Protein AF-A0A835GJS0-F1 (afdb_monomer_lite)

Organism: Spodoptera exigua (NCBI:txid7107)

Sequence (321 aa):
MEGGDSFLSCAVTLEWMTQGSITRKVNYKTASLRLIRNEFREMYMEISSEKHAAIRFALKGVNVFKKFMVEGKASIKFQEAGCTLFISNAPPTNLVGFLRTIFVKMTGDKDQGNNTTPAKQTMRSKLLSGKAQAFEEISPVTVADIHNAKKKIPKSTLTTPSPPAKKRKNDDSVKGPAPKKLYSPSPLTNTCSLNPEQQRVLEACLGGKNIFFTGSAGTGKSFLLKRIVAALPPDVTIATASTGVAACHVGGTTLHAFAGIGDGSGTLEHLCERAMKLPLVAQKWRKCKHLIIDEISMVDGGFFEKTFAANGNNSSWKTIV

Secondary structure (DSSP, 8-state):
-----SEEEEEEEEEEEETTEEEEEEEEEEEEEEEEE-TT--EEEEEEETTEEEEEEE-SSEEEE-TTGGGT-EEEEETTTTEEEEEES--HHHHHHHHHHHHHHHHHSTTSSSSS------THHHHS--S----PPPPPPPHHHHHHHHTT-----------------------PPP-----PPPTT-S--PPPHHHHHHHHHHHTT--B-----TTS-HHHHHHHHHHHS-TTTEEEEESSHHHHHHTT-EEHHHHH-STT--S-HHHHHHHHHHSHHHHHHHHH-SEEEEESGGGS-HHHHHHHHHHTTT-TT-EEE-

Structure (mmCIF, N/CA/C/O backbone):
data_AF-A0A835GJS0-F1
#
_entry.id   AF-A0A835GJS0-F1
#
loop_
_atom_site.group_PDB
_atom_site.id
_atom_site.type_symbol
_atom_site.label_atom_id
_atom_site.label_alt_id
_atom_site.label_comp_id
_atom_site.label_asym_id
_atom_site.label_entity_id
_atom_site.label_seq_id
_atom_site.pdbx_PDB_ins_code
_atom_site.Cartn_x
_atom_site.Cartn_y
_atom_site.Cartn_z
_atom_site.occupancy
_atom_site.B_iso_or_equiv
_atom_site.auth_seq_id
_atom_site.auth_comp_id
_atom_site.auth_asym_id
_atom_site.auth_atom_id
_atom_site.pdbx_PDB_model_num
ATOM 1 N N . MET A 1 1 ? -13.821 -5.897 2.090 1.00 37.19 1 MET A N 1
ATOM 2 C CA . MET A 1 1 ? -14.832 -5.287 2.970 1.00 37.19 1 MET A CA 1
ATOM 3 C C . MET A 1 1 ? -14.251 -5.458 4.347 1.00 37.19 1 MET A C 1
ATOM 5 O O . MET A 1 1 ? -14.277 -6.563 4.848 1.00 37.19 1 MET A O 1
ATOM 9 N N . GLU A 1 2 ? -13.637 -4.426 4.896 1.00 30.08 2 GLU A N 1
ATOM 10 C CA . GLU A 1 2 ? -13.570 -4.289 6.346 1.00 30.08 2 GLU A CA 1
ATOM 11 C C . GLU A 1 2 ? -13.928 -2.832 6.555 1.00 30.08 2 GLU A C 1
ATOM 13 O O . GLU A 1 2 ? -13.128 -1.931 6.291 1.00 30.08 2 GLU A O 1
ATOM 18 N N . GLY A 1 3 ? -15.215 -2.605 6.827 1.00 34.09 3 GLY A N 1
ATOM 19 C CA . GLY A 1 3 ? -15.666 -1.307 7.283 1.00 34.09 3 GLY A CA 1
ATOM 20 C C . GLY A 1 3 ? -14.756 -0.917 8.436 1.00 34.09 3 GLY A C 1
ATOM 21 O O . GLY A 1 3 ? -14.464 -1.733 9.308 1.00 34.09 3 GLY A O 1
ATOM 22 N N . GLY A 1 4 ? -14.238 0.309 8.412 1.00 42.09 4 GLY A N 1
ATOM 23 C CA . GLY A 1 4 ? -13.764 0.904 9.648 1.00 42.09 4 GLY A CA 1
ATOM 24 C C . GLY A 1 4 ? -14.988 0.959 10.537 1.00 42.09 4 GLY A C 1
ATOM 25 O O . GLY A 1 4 ? -15.800 1.869 10.362 1.00 42.09 4 GLY A O 1
ATOM 26 N N . ASP A 1 5 ? -15.176 -0.071 11.362 1.00 50.97 5 ASP A N 1
ATOM 27 C CA . ASP A 1 5 ? -16.360 -0.189 12.184 1.00 50.97 5 ASP A CA 1
ATOM 28 C C . ASP A 1 5 ? -16.405 1.094 13.002 1.00 50.97 5 ASP A C 1
ATOM 30 O O . ASP A 1 5 ? -15.593 1.344 13.894 1.00 50.97 5 ASP A O 1
ATOM 34 N N . SER A 1 6 ? -17.358 1.961 12.660 1.00 61.81 6 SER A N 1
ATOM 35 C CA . SER A 1 6 ? -17.649 3.182 13.415 1.00 61.81 6 SER A CA 1
ATOM 36 C C . SER A 1 6 ? -18.311 2.839 14.751 1.00 61.81 6 SER A C 1
ATOM 38 O O . SER A 1 6 ? -18.878 3.713 15.399 1.00 61.81 6 SER A O 1
ATOM 40 N N . PHE A 1 7 ? -18.241 1.560 15.113 1.00 78.31 7 PHE A N 1
ATOM 41 C CA . PHE A 1 7 ? -18.885 0.839 16.173 1.00 78.31 7 PHE A CA 1
ATOM 42 C C . PHE A 1 7 ? -17.826 -0.034 16.857 1.00 78.31 7 PHE A C 1
ATOM 44 O O . PHE A 1 7 ? -17.090 -0.770 16.201 1.00 78.31 7 PHE A O 1
ATOM 51 N N . LEU A 1 8 ? -17.745 0.032 18.179 1.00 86.19 8 LEU A N 1
ATOM 52 C CA . LEU A 1 8 ? -16.871 -0.818 18.974 1.00 86.19 8 LEU A CA 1
ATOM 53 C C . LEU A 1 8 ? -17.661 -1.371 20.157 1.00 86.19 8 LEU A C 1
ATOM 55 O O . LEU A 1 8 ? -18.113 -0.606 21.004 1.00 86.19 8 LEU A O 1
ATOM 59 N N . SER A 1 9 ? -17.796 -2.695 20.224 1.00 88.56 9 SER A N 1
ATOM 60 C CA . SER A 1 9 ? -18.340 -3.374 21.403 1.00 88.56 9 SER A CA 1
ATOM 61 C C . SER A 1 9 ? -17.215 -3.654 22.397 1.00 88.56 9 SER A C 1
ATOM 63 O O . SER A 1 9 ? -16.204 -4.267 22.042 1.00 88.56 9 SER A O 1
ATOM 65 N N . CYS A 1 10 ? -17.351 -3.150 23.623 1.00 91.88 10 CYS A N 1
ATOM 66 C CA . CYS A 1 10 ? -16.326 -3.251 24.662 1.00 91.88 10 CYS A CA 1
ATOM 67 C C . CYS A 1 10 ? -16.890 -2.997 26.066 1.00 91.88 10 CYS A C 1
ATOM 69 O O . CYS A 1 10 ? -18.013 -2.519 26.228 1.00 91.88 10 CYS A O 1
ATOM 71 N N . ALA A 1 11 ? -16.090 -3.275 27.094 1.00 92.19 11 ALA A N 1
ATOM 72 C CA . ALA A 1 11 ? -16.364 -2.799 28.441 1.00 92.19 11 ALA A CA 1
ATOM 73 C C . ALA A 1 11 ? -15.880 -1.348 28.582 1.00 92.19 11 ALA A C 1
ATOM 75 O O . ALA A 1 11 ? -14.802 -0.979 28.104 1.00 92.19 11 ALA A O 1
ATOM 76 N N . VAL A 1 12 ? -16.686 -0.514 29.235 1.00 93.88 12 VAL A N 1
ATOM 77 C CA . VAL A 1 12 ? -16.457 0.928 29.335 1.00 93.88 12 VAL A CA 1
ATOM 78 C C . VAL A 1 12 ? -16.580 1.381 30.778 1.00 93.88 12 VAL A C 1
ATOM 80 O O . VAL A 1 12 ? -17.575 1.116 31.442 1.00 93.88 12 VAL A O 1
ATOM 83 N N . THR A 1 13 ? -15.594 2.127 31.264 1.00 93.25 13 THR A N 1
ATOM 84 C CA . THR A 1 13 ? -15.687 2.855 32.533 1.00 93.25 13 THR A CA 1
ATOM 85 C C . THR A 1 13 ? -15.549 4.349 32.272 1.00 93.25 13 THR A C 1
ATOM 87 O O . THR A 1 13 ? -14.603 4.781 31.623 1.00 93.25 13 THR A O 1
ATOM 90 N N . LEU A 1 14 ? -16.495 5.138 32.766 1.00 92.31 14 LEU A N 1
ATOM 91 C CA . LEU A 1 14 ? -16.494 6.595 32.699 1.00 92.31 14 LEU A CA 1
ATOM 92 C C . LEU A 1 14 ? -16.206 7.156 34.084 1.00 92.31 14 LEU A C 1
ATOM 94 O O . LEU A 1 14 ? -16.879 6.787 35.045 1.00 92.31 14 LEU A O 1
ATOM 98 N N . GLU A 1 15 ? -15.244 8.063 34.174 1.00 93.50 15 GLU A N 1
ATOM 99 C CA . GLU A 1 15 ? -14.903 8.778 35.401 1.00 93.50 15 GLU A CA 1
ATOM 100 C C . GLU A 1 15 ? -14.940 10.284 35.143 1.00 93.50 15 GLU A C 1
ATOM 102 O O . GLU A 1 15 ? -14.175 10.796 34.326 1.00 93.50 15 GLU A O 1
ATOM 107 N N . TRP A 1 16 ? -15.821 10.996 35.843 1.00 91.44 16 TRP A N 1
ATOM 108 C CA . TRP A 1 16 ? -15.836 12.456 35.863 1.00 91.44 16 TRP A CA 1
ATOM 109 C C . TRP A 1 16 ? -14.935 12.940 36.989 1.00 91.44 16 TRP A C 1
ATOM 111 O O . TRP A 1 16 ? -15.010 12.442 38.114 1.00 91.44 16 TRP A O 1
ATOM 121 N N . MET A 1 17 ? -14.073 13.899 36.673 1.00 84.06 17 MET A N 1
ATOM 122 C CA . MET A 1 17 ? -13.075 14.432 37.583 1.00 84.06 17 MET A CA 1
ATOM 123 C C . MET A 1 17 ? -13.209 15.948 37.670 1.00 84.06 17 MET A C 1
ATOM 125 O O . MET A 1 17 ? -13.161 16.642 36.654 1.00 84.06 17 MET A O 1
ATOM 129 N N . THR A 1 18 ? -13.296 16.457 38.895 1.00 78.75 18 THR A N 1
ATOM 130 C CA . THR A 1 18 ? -13.287 17.893 39.186 1.00 78.75 18 THR A CA 1
ATOM 131 C C . THR A 1 18 ? -12.148 18.162 40.163 1.00 78.75 18 THR A C 1
ATOM 133 O O . THR A 1 18 ? -12.060 17.513 41.204 1.00 78.75 18 THR A O 1
ATOM 136 N N . GLN A 1 19 ? -11.235 19.074 39.807 1.00 74.56 19 GLN A N 1
ATOM 137 C CA . GLN A 1 19 ? -10.106 19.492 40.659 1.00 74.56 19 GLN A CA 1
ATOM 138 C C . GLN A 1 19 ? -9.291 18.326 41.260 1.00 74.56 19 GLN A C 1
ATOM 140 O O . GLN A 1 19 ? -8.915 18.341 42.425 1.00 74.56 19 GLN A O 1
ATOM 145 N N . GLY A 1 20 ? -9.024 17.285 40.468 1.00 69.06 20 GLY A N 1
ATOM 146 C CA . GLY A 1 20 ? -8.184 16.165 40.905 1.00 69.06 20 GLY A CA 1
ATOM 147 C C . GLY A 1 20 ? -8.907 15.062 41.692 1.00 69.06 20 GLY A C 1
ATOM 148 O O . GLY A 1 20 ? -8.283 14.054 42.010 1.00 69.06 20 GLY A O 1
ATOM 149 N N . SER A 1 21 ? -10.211 15.200 41.952 1.00 78.62 21 SER A N 1
ATOM 150 C CA . SER A 1 21 ? -11.036 14.194 42.638 1.00 78.62 21 SER A CA 1
ATOM 151 C C . SER A 1 21 ? -12.089 13.587 41.704 1.00 78.62 21 SER A C 1
ATOM 153 O O . SER A 1 21 ? -12.621 14.275 40.828 1.00 78.62 21 SER A O 1
ATOM 155 N N . ILE A 1 22 ? -12.369 12.287 41.856 1.00 82.56 22 ILE A N 1
ATOM 156 C CA . ILE A 1 22 ? -13.392 11.580 41.068 1.00 82.56 22 ILE A CA 1
ATOM 157 C C . ILE A 1 22 ? -14.763 11.898 41.668 1.00 82.56 22 ILE A C 1
ATOM 159 O O . ILE A 1 22 ? -15.059 11.487 42.786 1.00 82.56 22 ILE A O 1
ATOM 163 N N . THR A 1 23 ? -15.605 12.609 40.922 1.00 85.12 23 THR A N 1
ATOM 164 C CA . THR A 1 23 ? -16.945 13.027 41.367 1.00 85.12 23 THR A CA 1
ATOM 165 C C . THR A 1 23 ? -18.024 12.022 40.990 1.00 85.12 23 THR A C 1
ATOM 167 O O . THR A 1 23 ? -18.998 11.846 41.718 1.00 85.12 23 THR A O 1
ATOM 170 N N . ARG A 1 24 ? -17.864 11.332 39.856 1.00 86.94 24 ARG A N 1
ATOM 171 C CA . ARG A 1 24 ? -18.817 10.323 39.384 1.00 86.94 24 ARG A CA 1
ATOM 172 C C . ARG A 1 24 ? -18.092 9.219 38.636 1.00 86.94 24 ARG A C 1
ATOM 174 O O . ARG A 1 24 ? -17.196 9.494 37.841 1.00 86.94 24 ARG A O 1
ATOM 181 N N . LYS A 1 25 ? -18.531 7.977 38.837 1.00 90.44 25 LYS A N 1
ATOM 182 C CA . LYS A 1 25 ? -18.032 6.805 38.116 1.00 90.44 25 LYS A CA 1
ATOM 183 C C . LYS A 1 25 ? -19.188 5.956 37.605 1.00 90.44 25 LYS A C 1
ATOM 185 O O . LYS A 1 25 ? -20.116 5.663 38.350 1.00 90.44 25 LYS A O 1
ATOM 190 N N . VAL A 1 26 ? -19.135 5.570 36.334 1.00 90.44 26 VAL A N 1
ATOM 191 C CA . VAL A 1 26 ? -20.118 4.687 35.689 1.00 90.44 26 VAL A CA 1
ATOM 192 C C . VAL A 1 26 ? -19.373 3.548 35.009 1.00 90.44 26 VAL A C 1
ATOM 194 O O . VAL A 1 26 ? -18.358 3.778 34.357 1.00 90.44 26 VAL A O 1
ATOM 197 N N . ASN A 1 27 ? -19.860 2.320 35.165 1.00 91.31 27 ASN A N 1
ATOM 198 C CA . ASN A 1 27 ? -19.240 1.132 34.591 1.00 91.31 27 ASN A CA 1
ATOM 199 C C . ASN A 1 27 ? -20.263 0.341 33.771 1.00 91.31 27 ASN A C 1
ATOM 201 O O . ASN A 1 27 ? -21.298 -0.077 34.287 1.00 91.31 27 ASN A O 1
ATOM 205 N N . TYR A 1 28 ? -19.936 0.122 32.503 1.00 90.44 28 TYR A N 1
ATOM 206 C CA . TYR A 1 28 ? -20.657 -0.738 31.586 1.00 90.44 28 TYR A CA 1
ATOM 207 C C . TYR A 1 28 ? -19.813 -1.978 31.290 1.00 90.44 28 TYR A C 1
ATOM 209 O O . TYR A 1 28 ? -18.760 -1.888 30.657 1.00 90.44 28 TYR A O 1
ATOM 217 N N . LYS A 1 29 ? -20.304 -3.154 31.697 1.00 87.50 29 LYS A N 1
ATOM 218 C CA . LYS A 1 29 ? -19.673 -4.442 31.354 1.00 87.50 29 LYS A CA 1
ATOM 219 C C . LYS A 1 29 ? -19.698 -4.709 29.845 1.00 87.50 29 LYS A C 1
ATOM 221 O O . LYS A 1 29 ? -18.756 -5.285 29.311 1.00 87.50 29 LYS A O 1
ATOM 226 N N . THR A 1 30 ? -20.757 -4.247 29.184 1.00 89.06 30 THR A N 1
ATOM 227 C CA . THR A 1 30 ? -20.948 -4.332 27.737 1.00 89.06 30 THR A CA 1
ATOM 228 C C . THR A 1 30 ? -21.563 -3.020 27.263 1.00 89.06 30 THR A C 1
ATOM 230 O O . THR A 1 30 ? -22.667 -2.651 27.678 1.00 89.06 30 THR A O 1
ATOM 233 N N . ALA A 1 31 ? -20.818 -2.288 26.442 1.00 91.38 31 ALA A N 1
ATOM 234 C CA . ALA A 1 31 ? -21.236 -1.042 25.827 1.00 91.38 31 ALA A CA 1
ATOM 235 C C . ALA A 1 31 ? -20.811 -1.002 24.362 1.00 91.38 31 ALA A C 1
ATOM 237 O O . ALA A 1 31 ? -19.765 -1.522 23.970 1.00 91.38 31 ALA A O 1
ATOM 238 N N . SER A 1 32 ? -21.634 -0.323 23.582 1.00 90.38 32 SER A N 1
ATOM 239 C CA . SER A 1 32 ? -21.428 -0.067 22.171 1.00 90.38 32 SER A CA 1
ATOM 240 C C . SER A 1 32 ? -21.017 1.388 21.989 1.00 90.38 32 SER A C 1
ATOM 242 O O . SER A 1 32 ? -21.791 2.306 22.273 1.00 90.38 32 SER A O 1
ATOM 244 N N . LEU A 1 33 ? -19.782 1.600 21.546 1.00 91.56 33 LEU A N 1
ATOM 245 C CA . LEU A 1 33 ? -19.232 2.916 21.242 1.00 91.56 33 LEU A CA 1
ATOM 246 C C . LEU A 1 33 ? -19.444 3.238 19.772 1.00 91.56 33 LEU A C 1
ATOM 248 O O . LEU A 1 33 ? -19.043 2.455 18.917 1.00 91.56 33 LEU A O 1
ATOM 252 N N . ARG A 1 34 ? -20.006 4.408 19.477 1.00 88.25 34 ARG A N 1
ATOM 253 C CA . ARG A 1 34 ? -20.256 4.872 18.115 1.00 88.25 34 ARG A CA 1
ATOM 254 C C . ARG A 1 34 ? -19.738 6.286 17.893 1.00 88.25 34 ARG A C 1
ATOM 256 O O . ARG A 1 34 ? -19.805 7.124 18.785 1.00 88.25 34 ARG A O 1
ATOM 263 N N . LEU A 1 35 ? -19.244 6.575 16.692 1.00 87.31 35 LEU A N 1
ATOM 264 C CA . LEU A 1 35 ? -18.936 7.943 16.263 1.00 87.31 35 LEU A CA 1
ATOM 265 C C . LEU A 1 35 ? -20.105 8.516 15.458 1.00 87.31 35 LEU A C 1
ATOM 267 O O . LEU A 1 35 ? -20.461 7.962 14.419 1.00 87.31 35 LEU A O 1
ATOM 271 N N . ILE A 1 36 ? -20.670 9.630 15.922 1.00 85.94 36 ILE A N 1
ATOM 272 C CA . ILE A 1 36 ? -21.793 10.338 15.287 1.00 85.94 36 ILE A CA 1
ATOM 273 C C . ILE A 1 36 ? -21.405 11.790 14.975 1.00 85.94 36 ILE A C 1
ATOM 275 O O . ILE A 1 36 ? -20.484 12.336 15.585 1.00 85.94 36 ILE A O 1
ATOM 279 N N . ARG A 1 37 ? -22.057 12.405 13.987 1.00 83.69 37 ARG A N 1
ATOM 280 C CA . ARG A 1 37 ? -21.833 13.802 13.590 1.00 83.69 37 ARG A CA 1
ATOM 281 C C . ARG A 1 37 ? -23.177 14.513 13.569 1.00 83.69 37 ARG A C 1
ATOM 283 O O . ARG A 1 37 ? -24.150 13.926 13.114 1.00 83.69 37 ARG A O 1
ATOM 290 N N . ASN A 1 38 ? -23.239 15.738 14.075 1.00 80.50 38 ASN A N 1
ATOM 291 C CA . ASN A 1 38 ? -24.450 16.552 13.971 1.00 80.50 38 ASN A CA 1
ATOM 292 C C . ASN A 1 38 ? -24.483 17.349 12.650 1.00 80.50 38 ASN A C 1
ATOM 294 O O . ASN A 1 38 ? -23.508 17.377 11.894 1.00 80.50 38 ASN A O 1
ATOM 298 N N . GLU A 1 39 ? -25.598 18.036 12.395 1.00 74.94 39 GLU A N 1
ATOM 299 C CA . GLU A 1 39 ? -25.792 18.913 11.226 1.00 74.94 39 GLU A CA 1
ATOM 300 C C . GLU A 1 39 ? -24.735 20.030 11.139 1.00 74.94 39 GLU A C 1
ATOM 302 O O . GLU A 1 39 ? -24.322 20.434 10.053 1.00 74.94 39 GLU A O 1
ATOM 307 N N . PHE A 1 40 ? -24.213 20.468 12.288 1.00 73.44 40 PHE A N 1
ATOM 308 C CA . PHE A 1 40 ? -23.145 21.466 12.400 1.00 73.44 40 PHE A CA 1
ATOM 309 C C . PHE A 1 40 ? -21.744 20.891 12.204 1.00 73.44 40 PHE A C 1
ATOM 311 O O . PHE A 1 40 ? -20.756 21.547 12.528 1.00 73.44 40 PHE A O 1
ATOM 318 N N . ARG A 1 41 ? -21.640 19.672 11.664 1.00 72.88 41 ARG A N 1
ATOM 319 C CA . ARG A 1 41 ? -20.382 18.974 11.400 1.00 72.88 41 ARG A CA 1
ATOM 320 C C . ARG A 1 41 ? -19.561 18.619 12.644 1.00 72.88 41 ARG A C 1
ATOM 322 O O . ARG A 1 41 ? -18.460 18.090 12.483 1.00 72.88 41 ARG A O 1
ATOM 329 N N . GLU A 1 42 ? -20.102 18.790 13.843 1.00 80.31 42 GLU A N 1
ATOM 330 C CA . GLU A 1 42 ? -19.441 18.469 15.102 1.00 80.31 42 GLU A CA 1
ATOM 331 C C . GLU A 1 42 ? -19.520 16.970 15.384 1.00 80.31 42 GLU A C 1
ATOM 333 O O . GLU A 1 42 ? -20.567 16.333 15.249 1.00 80.31 42 GLU A O 1
ATOM 338 N N . MET A 1 43 ? -18.387 16.404 15.785 1.00 84.25 43 MET A N 1
ATOM 339 C CA . MET A 1 43 ? -18.245 14.982 16.063 1.00 84.25 43 MET A CA 1
ATOM 340 C C . MET A 1 43 ? -18.538 14.681 17.535 1.00 84.25 43 MET A C 1
ATOM 342 O O . MET A 1 43 ? -17.997 15.331 18.431 1.00 84.25 43 MET A O 1
ATOM 346 N N . TYR A 1 44 ? -19.317 13.632 17.781 1.00 88.50 44 TYR A N 1
ATOM 347 C CA . TYR A 1 44 ? -19.586 13.094 19.108 1.00 88.50 44 TYR A CA 1
ATOM 348 C C . TYR A 1 44 ? -19.259 11.605 19.155 1.00 88.50 44 TYR A C 1
ATOM 350 O O . TYR A 1 44 ? -19.385 10.876 18.171 1.00 88.50 44 TYR A O 1
ATOM 358 N N . MET A 1 45 ? -18.856 11.153 20.333 1.00 90.19 45 MET A N 1
ATOM 359 C CA . MET A 1 45 ? -18.777 9.746 20.674 1.00 90.19 45 MET A CA 1
ATOM 360 C C . MET A 1 45 ? -20.006 9.389 21.504 1.00 90.19 45 MET A C 1
ATOM 362 O O . MET A 1 45 ? -20.205 9.928 22.592 1.00 90.19 45 MET A O 1
ATOM 366 N N . GLU A 1 46 ? -20.830 8.499 20.972 1.00 90.69 46 GLU A N 1
ATOM 367 C CA . GLU A 1 46 ? -21.995 7.937 21.636 1.00 90.69 46 GLU A CA 1
ATOM 368 C C . GLU A 1 46 ? -21.624 6.616 22.311 1.00 90.69 46 GLU A C 1
ATOM 370 O O . GLU A 1 46 ? -20.919 5.785 21.745 1.00 90.69 46 GLU A O 1
ATOM 375 N N . ILE A 1 47 ? -22.095 6.435 23.537 1.00 91.81 47 ILE A N 1
ATOM 376 C CA . ILE A 1 47 ? -21.906 5.244 24.356 1.00 91.81 47 ILE A CA 1
ATOM 377 C C . ILE A 1 47 ? -23.298 4.730 24.676 1.00 91.81 47 ILE A C 1
ATOM 379 O O . ILE A 1 47 ? -24.028 5.365 25.437 1.00 91.81 47 ILE A O 1
ATOM 383 N N . SER A 1 48 ? -23.666 3.597 24.096 1.00 89.38 48 SER A N 1
ATOM 384 C CA . SER A 1 48 ? -24.956 2.952 24.332 1.00 89.38 48 SER A CA 1
ATOM 385 C C . SER A 1 48 ? -24.768 1.654 25.113 1.00 89.38 48 SER A C 1
ATOM 387 O O . SER A 1 48 ? -23.793 0.924 24.927 1.00 89.38 48 SER A O 1
ATOM 389 N N . SER A 1 49 ? -25.691 1.378 26.028 1.00 87.38 49 SER A N 1
ATOM 390 C CA . SER A 1 49 ? -25.769 0.128 26.781 1.00 87.38 49 SER A CA 1
ATOM 391 C C . SER A 1 49 ? -27.235 -0.286 26.846 1.00 87.38 49 SER A C 1
ATOM 393 O O . SER A 1 49 ? -28.105 0.575 26.898 1.00 87.38 49 SER A O 1
ATOM 395 N N . GLU A 1 50 ? -27.525 -1.584 26.872 1.00 81.19 50 GLU A N 1
ATOM 396 C CA . GLU A 1 50 ? -28.906 -2.101 26.853 1.00 81.19 50 GLU A CA 1
ATOM 397 C C . GLU A 1 50 ? -29.761 -1.601 28.028 1.00 81.19 50 GLU A C 1
ATOM 399 O O . GLU A 1 50 ? -30.980 -1.527 27.930 1.00 81.19 50 GLU A O 1
ATOM 404 N N . LYS A 1 51 ? -29.121 -1.248 29.149 1.00 75.12 51 LYS A N 1
ATOM 405 C CA . LYS A 1 51 ? -29.798 -0.877 30.401 1.00 75.12 51 LYS A CA 1
ATOM 406 C C . LYS A 1 51 ? -29.896 0.629 30.644 1.00 75.12 51 LYS A C 1
ATOM 408 O O . LYS A 1 51 ? -30.574 1.041 31.580 1.00 75.12 51 LYS A O 1
ATOM 413 N N . HIS A 1 52 ? -29.197 1.453 29.864 1.00 76.94 52 HIS A N 1
ATOM 414 C CA . HIS A 1 52 ? -29.054 2.881 30.146 1.00 76.94 52 HIS A CA 1
ATOM 415 C C . HIS A 1 52 ? -29.175 3.723 28.879 1.00 76.94 52 HIS A C 1
ATOM 417 O O . HIS A 1 52 ? -28.716 3.328 27.810 1.00 76.94 52 HIS A O 1
ATOM 423 N N . ALA A 1 53 ? -29.752 4.920 29.021 1.00 79.50 53 ALA A N 1
ATOM 424 C CA . ALA A 1 53 ? -29.815 5.895 27.940 1.00 79.50 53 ALA A CA 1
ATOM 425 C C . ALA A 1 53 ? -28.410 6.209 27.399 1.00 79.50 53 ALA A C 1
ATOM 427 O O . ALA A 1 53 ? -27.440 6.293 28.160 1.00 79.50 53 ALA A O 1
ATOM 428 N N . ALA A 1 54 ? -28.313 6.390 26.082 1.00 85.88 54 ALA A N 1
ATOM 429 C CA . ALA A 1 54 ? -27.041 6.645 25.425 1.00 85.88 54 ALA A CA 1
ATOM 430 C C . ALA A 1 54 ? -26.415 7.961 25.916 1.00 85.88 54 ALA A C 1
ATOM 432 O O . ALA A 1 54 ? -27.069 9.004 25.964 1.00 85.88 54 ALA A O 1
ATOM 433 N N . ILE A 1 55 ? -25.128 7.918 26.260 1.00 88.56 55 ILE A N 1
ATOM 434 C CA . ILE A 1 55 ? -24.355 9.087 26.692 1.00 88.56 55 ILE A CA 1
ATOM 435 C C . ILE A 1 55 ? -23.513 9.567 25.516 1.00 88.56 55 ILE A C 1
ATOM 437 O O . ILE A 1 55 ? -22.854 8.767 24.858 1.00 88.56 55 ILE A O 1
ATOM 441 N N . ARG A 1 56 ? -23.504 10.876 25.263 1.00 90.12 56 ARG A N 1
ATOM 442 C CA . ARG A 1 56 ? -22.773 11.479 24.144 1.00 90.12 56 ARG A CA 1
ATOM 443 C C . ARG A 1 56 ? -21.725 12.456 24.656 1.00 90.12 56 ARG A C 1
ATOM 445 O O . ARG A 1 56 ? -22.042 13.347 25.439 1.00 90.12 56 ARG A O 1
ATOM 452 N N . PHE A 1 57 ? -20.495 12.316 24.176 1.00 89.56 57 PHE A N 1
ATOM 453 C CA . PHE A 1 57 ? -19.393 13.233 24.465 1.00 89.56 57 PHE A CA 1
ATOM 454 C C . PHE A 1 57 ? -18.915 13.911 23.187 1.00 89.56 57 PHE A C 1
ATOM 456 O O . PHE A 1 57 ? -18.634 13.235 22.200 1.00 89.56 57 PHE A O 1
ATOM 463 N N . ALA A 1 58 ? -18.794 15.238 23.202 1.00 86.62 58 ALA A N 1
ATOM 464 C CA . ALA A 1 58 ? -18.207 15.972 22.087 1.00 86.62 58 ALA A CA 1
ATOM 465 C C . ALA A 1 58 ? -16.719 15.617 21.941 1.00 86.62 58 ALA A C 1
ATOM 467 O O . ALA A 1 58 ? -15.977 15.577 22.923 1.00 86.62 58 ALA A O 1
ATOM 468 N N . LEU A 1 59 ? -16.260 15.394 20.710 1.00 85.19 59 LEU A N 1
ATOM 469 C CA . LEU A 1 59 ? -14.855 15.116 20.398 1.00 85.19 59 LEU A CA 1
ATOM 470 C C . LEU A 1 59 ? -14.039 16.407 20.219 1.00 85.19 59 LEU A C 1
ATOM 472 O O . LEU A 1 59 ? -13.228 16.523 19.301 1.00 85.19 59 LEU A O 1
ATOM 476 N N . LYS A 1 60 ? -14.236 17.383 21.112 1.00 81.19 60 LYS A N 1
ATOM 477 C CA . LYS A 1 60 ? -13.461 18.628 21.174 1.00 81.19 60 LYS A CA 1
ATOM 478 C C . LYS A 1 60 ? -12.494 18.579 22.358 1.00 81.19 60 LYS A C 1
ATOM 480 O O . LYS A 1 60 ? -12.853 18.144 23.449 1.00 81.19 60 LYS A O 1
ATOM 485 N N . GLY A 1 61 ? -11.229 18.938 22.123 1.00 77.44 61 GLY A N 1
ATOM 486 C CA . GLY A 1 61 ? -10.200 18.931 23.175 1.00 77.44 61 GLY A CA 1
ATOM 487 C C . GLY A 1 61 ? -9.942 17.550 23.799 1.00 77.44 61 GLY A C 1
ATOM 488 O O . GLY A 1 61 ? -9.836 17.426 25.016 1.00 77.44 61 GLY A O 1
ATOM 489 N N . VAL A 1 62 ? -9.881 16.489 22.988 1.00 85.81 62 VAL A N 1
ATOM 490 C CA . VAL A 1 62 ? -9.728 15.111 23.484 1.00 85.81 62 VAL A CA 1
ATOM 491 C C . VAL A 1 62 ? -8.276 14.634 23.431 1.00 85.81 62 VAL A C 1
ATOM 493 O O . VAL A 1 62 ? -7.602 14.801 22.416 1.00 85.81 62 VAL A O 1
ATOM 496 N N . ASN A 1 63 ? -7.823 13.967 24.496 1.00 84.81 63 ASN A N 1
ATOM 497 C CA . ASN A 1 63 ? -6.523 13.293 24.559 1.00 84.81 63 ASN A CA 1
ATOM 498 C C . ASN A 1 63 ? -6.698 11.771 24.588 1.00 84.81 63 ASN A C 1
ATOM 500 O O . ASN A 1 63 ? -7.406 11.242 25.443 1.00 84.81 63 ASN A O 1
ATOM 504 N N . VAL A 1 64 ? -6.015 11.059 23.689 1.00 87.38 64 VAL A N 1
ATOM 505 C CA . VAL A 1 64 ? -6.102 9.594 23.568 1.00 87.38 64 VAL A CA 1
ATOM 506 C C . VAL A 1 64 ? -4.807 8.938 24.049 1.00 87.38 64 VAL A C 1
ATOM 508 O O . VAL A 1 64 ? -3.727 9.210 23.525 1.00 87.38 64 VAL A O 1
ATOM 511 N N . PHE A 1 65 ? -4.920 8.015 25.003 1.00 86.12 65 PHE A N 1
ATOM 512 C CA . PHE A 1 65 ? -3.819 7.219 25.540 1.00 86.12 65 PHE A CA 1
ATOM 513 C C . PHE A 1 65 ? -3.875 5.795 24.985 1.00 86.12 65 PHE A C 1
ATOM 515 O O . PHE A 1 65 ? -4.817 5.041 25.227 1.00 86.12 65 PHE A O 1
ATOM 522 N N . LYS A 1 66 ? -2.827 5.426 24.244 1.00 82.94 66 LYS A N 1
ATOM 523 C CA . LYS A 1 66 ? -2.772 4.208 23.418 1.00 82.94 66 LYS A CA 1
ATOM 524 C C . LYS A 1 66 ? -1.788 3.133 23.898 1.00 82.94 66 LYS A C 1
ATOM 526 O O . LYS A 1 66 ? -1.514 2.187 23.165 1.00 82.94 66 LYS A O 1
ATOM 531 N N . LYS A 1 67 ? -1.228 3.277 25.105 1.00 76.94 67 LYS A N 1
ATOM 532 C CA . LYS A 1 67 ? -0.136 2.423 25.616 1.00 76.94 67 LYS A CA 1
ATOM 533 C C . LYS A 1 67 ? -0.502 0.930 25.666 1.00 76.94 67 LYS A C 1
ATOM 535 O O . LYS A 1 67 ? 0.371 0.100 25.455 1.00 76.94 67 LYS A O 1
ATOM 540 N N . PHE A 1 68 ? -1.780 0.607 25.871 1.00 83.38 68 PHE A N 1
ATOM 541 C CA . PHE A 1 68 ? -2.275 -0.761 26.073 1.00 83.38 68 PHE A CA 1
ATOM 542 C C . PHE A 1 68 ? -3.224 -1.250 24.965 1.00 83.38 68 PHE A C 1
ATOM 544 O O . PHE A 1 68 ? -3.981 -2.197 25.166 1.00 83.38 68 PHE A O 1
ATOM 551 N N . MET A 1 69 ? -3.187 -0.636 23.774 1.00 81.25 69 MET A N 1
ATOM 552 C CA . MET A 1 69 ? -4.094 -1.018 22.677 1.00 81.25 69 MET A CA 1
ATOM 553 C C . MET A 1 69 ? -3.924 -2.474 22.230 1.00 81.25 69 MET A C 1
ATOM 555 O O . MET A 1 69 ? -4.896 -3.090 21.807 1.00 81.25 69 MET A O 1
ATOM 559 N N . VAL A 1 70 ? -2.706 -3.023 22.327 1.00 77.06 70 VAL A N 1
ATOM 560 C CA . VAL A 1 70 ? -2.414 -4.426 21.974 1.00 77.06 70 VAL A CA 1
ATOM 561 C C . VAL A 1 70 ? -3.173 -5.399 22.886 1.00 77.06 70 VAL A C 1
ATOM 563 O O . VAL A 1 70 ? -3.550 -6.478 22.448 1.00 77.06 70 VAL A O 1
ATOM 566 N N . GLU A 1 71 ? -3.476 -4.984 24.118 1.00 82.50 71 GLU A N 1
ATOM 567 C CA . GLU A 1 71 ? -4.281 -5.736 25.090 1.00 82.50 71 GLU A CA 1
ATOM 568 C C . GLU A 1 71 ? -5.787 -5.433 24.988 1.00 82.50 71 GLU A C 1
ATOM 570 O O . GLU A 1 71 ? -6.558 -5.828 25.861 1.00 82.50 71 GLU A O 1
ATOM 575 N N . GLY A 1 72 ? -6.223 -4.670 23.978 1.00 84.69 72 GLY A N 1
ATOM 576 C CA . GLY A 1 72 ? -7.627 -4.278 23.845 1.00 84.69 72 GLY A CA 1
ATOM 577 C C . GLY A 1 72 ? -8.069 -3.212 24.853 1.00 84.6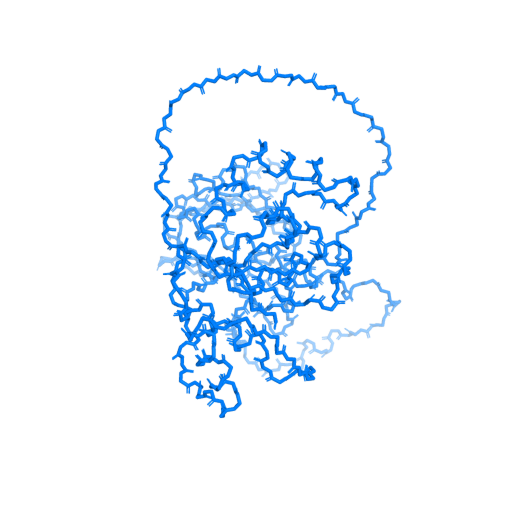9 72 GLY A C 1
ATOM 578 O O . GLY A 1 72 ? -9.250 -3.148 25.205 1.00 84.69 72 GLY A O 1
ATOM 579 N N . LYS A 1 73 ? -7.130 -2.388 25.343 1.00 89.12 73 LYS A N 1
ATOM 580 C CA . LYS A 1 73 ? -7.389 -1.317 26.315 1.00 89.12 73 LYS A CA 1
ATOM 581 C C . LYS A 1 73 ? -6.978 0.052 25.777 1.00 89.12 73 LYS A C 1
ATOM 583 O O . LYS A 1 73 ? -5.937 0.200 25.136 1.00 89.12 73 LYS A O 1
ATOM 588 N N . ALA A 1 74 ? -7.757 1.081 26.084 1.00 92.44 74 ALA A N 1
ATOM 589 C CA . ALA A 1 74 ? -7.419 2.464 25.754 1.00 92.44 74 ALA A CA 1
ATOM 590 C C . ALA A 1 74 ? -8.076 3.441 26.727 1.00 92.44 74 ALA A C 1
ATOM 592 O O . ALA A 1 74 ? -9.079 3.114 27.356 1.00 92.44 74 ALA A O 1
ATOM 593 N N . SER A 1 75 ? -7.539 4.657 26.815 1.00 91.50 75 SER A N 1
ATOM 594 C CA . SER A 1 75 ? -8.166 5.730 27.590 1.00 91.50 75 SER A CA 1
ATOM 595 C C . SER A 1 75 ? -8.34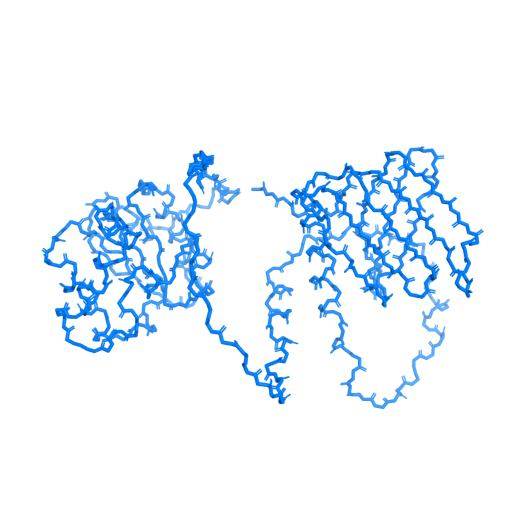0 6.982 26.745 1.00 91.50 75 SER A C 1
ATOM 597 O O . SER A 1 75 ? -7.438 7.361 26.000 1.00 91.50 75 SER A O 1
ATOM 599 N N . ILE A 1 76 ? -9.488 7.638 26.868 1.00 91.81 76 ILE A N 1
ATOM 600 C CA . ILE A 1 76 ? -9.840 8.856 26.140 1.00 91.81 76 ILE A CA 1
ATOM 601 C C . ILE A 1 76 ? -10.275 9.907 27.162 1.00 91.81 76 ILE A C 1
ATOM 603 O O . ILE A 1 76 ? -11.258 9.716 27.871 1.00 91.81 76 ILE A O 1
ATOM 607 N N . LYS A 1 77 ? -9.540 11.016 27.256 1.00 90.44 77 LYS A N 1
ATOM 608 C CA . LYS A 1 77 ? -9.831 12.118 28.179 1.00 90.44 77 LYS A CA 1
ATOM 609 C C . LYS A 1 77 ? -10.508 13.264 27.435 1.00 90.44 77 LYS A C 1
ATOM 611 O O . LYS A 1 77 ? -9.891 13.874 26.565 1.00 90.44 77 LYS A O 1
ATOM 616 N N . PHE A 1 78 ? -11.743 13.563 27.814 1.00 90.12 78 PHE A N 1
ATOM 617 C CA . PHE A 1 78 ? -12.560 14.673 27.334 1.00 90.12 78 PHE A CA 1
ATOM 618 C C . PHE A 1 78 ? -12.321 15.891 28.227 1.00 90.12 78 PHE A C 1
ATOM 620 O O . PHE A 1 78 ? -12.839 15.943 29.343 1.00 90.12 78 PHE A O 1
ATOM 627 N N . GLN A 1 79 ? -11.515 16.853 27.765 1.00 84.69 79 GLN A N 1
ATOM 628 C CA . GLN A 1 79 ? -11.148 18.016 28.582 1.00 84.69 79 GLN A CA 1
ATOM 629 C C . GLN A 1 79 ? -12.358 18.905 28.897 1.00 84.69 79 GLN A C 1
ATOM 631 O O . GLN A 1 79 ? -12.544 19.267 30.053 1.00 84.69 79 GLN A O 1
ATOM 636 N N . GLU A 1 80 ? -13.212 19.186 27.908 1.00 81.81 80 GLU A N 1
ATOM 637 C CA . GLU A 1 80 ? -14.394 20.049 28.082 1.00 81.81 80 GLU A CA 1
ATOM 638 C C . GLU A 1 80 ? -15.444 19.443 29.023 1.00 81.81 80 GLU A C 1
ATOM 640 O O . GLU A 1 80 ? -16.100 20.158 29.771 1.00 81.81 80 GLU A O 1
ATOM 645 N N . ALA A 1 81 ? -15.580 18.114 29.017 1.00 82.19 81 ALA A N 1
ATOM 646 C CA . ALA A 1 81 ? -16.539 17.401 29.861 1.00 82.19 81 ALA A CA 1
ATOM 647 C C . ALA A 1 81 ? -15.962 16.985 31.227 1.00 82.19 81 ALA A C 1
ATOM 649 O O . ALA A 1 81 ? -16.674 16.364 32.017 1.00 82.19 81 ALA A O 1
ATOM 650 N N . GLY A 1 82 ? -14.669 17.235 31.480 1.00 86.88 82 GLY A N 1
ATOM 651 C CA . GLY A 1 82 ? -13.978 16.761 32.682 1.00 86.88 82 GLY A CA 1
ATOM 652 C C . GLY A 1 82 ? -14.044 15.240 32.867 1.00 86.88 82 GLY A C 1
ATOM 653 O O . GLY A 1 82 ? -14.027 14.759 33.994 1.00 86.88 82 GLY A O 1
ATOM 654 N N . CYS A 1 83 ? -14.165 14.468 31.783 1.00 89.56 83 CYS A N 1
ATOM 655 C CA . CYS A 1 83 ? -14.458 13.035 31.838 1.00 89.56 83 CYS A CA 1
ATOM 656 C C . CYS A 1 83 ? -13.332 12.210 31.215 1.00 89.56 83 CYS A C 1
ATOM 658 O O . CYS A 1 83 ? -12.800 12.559 30.163 1.00 89.56 83 CYS A O 1
ATOM 660 N N . THR A 1 84 ? -12.997 11.076 31.824 1.00 91.69 84 THR A N 1
ATOM 661 C CA . THR A 1 84 ? -12.094 10.075 31.252 1.00 91.69 84 THR A CA 1
ATOM 662 C C . THR A 1 84 ? -12.863 8.791 30.982 1.00 91.69 84 THR A C 1
ATOM 664 O O . THR A 1 84 ? -13.496 8.224 31.866 1.00 91.69 84 THR A O 1
ATOM 667 N N . LEU A 1 85 ? -12.809 8.345 29.735 1.00 93.38 85 LEU A N 1
ATOM 668 C CA . LEU A 1 85 ? -13.318 7.065 29.275 1.00 93.38 85 LEU A CA 1
ATOM 669 C C . LEU A 1 85 ? -12.184 6.047 29.288 1.00 93.38 85 LEU A C 1
ATOM 671 O O . LEU A 1 85 ? -11.157 6.253 28.645 1.00 93.38 85 LEU A O 1
ATOM 675 N N . PHE A 1 86 ? -12.407 4.924 29.948 1.00 93.44 86 PHE A N 1
ATOM 676 C CA . PHE A 1 86 ? -11.557 3.748 29.903 1.00 93.44 86 PHE A CA 1
ATOM 677 C C . PHE A 1 86 ? -12.268 2.658 29.112 1.00 93.44 86 PHE A C 1
ATOM 679 O O . PHE A 1 86 ? -13.381 2.263 29.450 1.00 93.44 86 PHE A O 1
ATOM 686 N N . ILE A 1 87 ? -11.608 2.184 28.066 1.00 93.81 87 ILE A N 1
ATOM 687 C CA . ILE A 1 87 ? -12.037 1.076 27.222 1.00 93.81 87 ILE A CA 1
ATOM 688 C C . ILE A 1 87 ? -11.238 -0.152 27.644 1.00 93.81 87 ILE A C 1
ATOM 690 O O . ILE A 1 87 ? -10.009 -0.085 27.745 1.00 93.81 87 ILE A O 1
ATOM 694 N N . SER A 1 88 ? -11.919 -1.268 27.863 1.00 92.75 88 SER A N 1
ATOM 695 C CA . SER A 1 88 ? -11.309 -2.564 28.145 1.00 92.75 88 SER A CA 1
ATOM 696 C C . SER A 1 88 ? -12.070 -3.686 27.442 1.00 92.75 88 SER A C 1
ATOM 698 O O . SER A 1 88 ? -13.217 -3.520 27.029 1.00 92.75 88 SER A O 1
ATOM 700 N N . ASN A 1 89 ? -11.415 -4.839 27.281 1.00 90.38 89 ASN A N 1
ATOM 701 C CA . ASN A 1 89 ? -11.996 -6.013 26.622 1.00 90.38 89 ASN A CA 1
ATOM 702 C C . ASN A 1 89 ? -12.506 -5.731 25.192 1.00 90.38 89 ASN A C 1
ATOM 704 O O . ASN A 1 89 ? -13.496 -6.304 24.747 1.00 90.38 89 ASN A O 1
ATOM 708 N N . ALA A 1 90 ? -11.855 -4.806 24.483 1.00 87.56 90 ALA A N 1
ATOM 709 C CA . ALA A 1 90 ? -12.154 -4.519 23.089 1.00 87.56 90 ALA A CA 1
ATOM 710 C C . ALA A 1 90 ? -11.294 -5.413 22.176 1.00 87.56 90 ALA A C 1
ATOM 712 O O . ALA A 1 90 ? -10.097 -5.553 22.443 1.00 87.56 90 ALA A O 1
ATOM 713 N N . PRO A 1 91 ? -11.828 -5.962 21.068 1.00 87.31 91 PRO A N 1
ATOM 714 C CA . PRO A 1 91 ? -11.005 -6.633 20.065 1.00 87.31 91 PRO A CA 1
ATOM 715 C C . PRO A 1 91 ? -9.882 -5.690 19.583 1.00 87.31 91 PRO A C 1
ATOM 717 O O . PRO A 1 91 ? -10.192 -4.602 19.083 1.00 87.31 91 PRO A O 1
ATOM 720 N N . PRO A 1 92 ? -8.586 -6.049 19.721 1.00 84.81 92 PRO A N 1
ATOM 721 C CA . PRO A 1 92 ? -7.479 -5.125 19.445 1.00 84.81 92 PRO A CA 1
ATOM 722 C C . PRO A 1 92 ? -7.491 -4.555 18.019 1.00 84.81 92 PRO A C 1
ATOM 724 O O . PRO A 1 92 ? -7.154 -3.391 17.807 1.00 84.81 92 PRO A O 1
ATOM 727 N N . THR A 1 93 ? -7.932 -5.348 17.041 1.00 82.69 93 THR A N 1
ATOM 728 C CA . THR A 1 93 ? -8.101 -4.936 15.639 1.00 82.69 93 THR A CA 1
ATOM 729 C C . THR A 1 93 ? -9.122 -3.807 15.493 1.00 82.69 93 THR A C 1
ATOM 731 O O . THR A 1 93 ? -8.820 -2.770 14.897 1.00 82.69 93 THR A O 1
ATOM 734 N N . ASN A 1 94 ? -10.298 -3.968 16.102 1.00 84.81 94 ASN A N 1
ATOM 735 C CA . ASN A 1 94 ? -11.403 -3.015 16.017 1.00 84.81 94 ASN A CA 1
ATOM 736 C C . ASN A 1 94 ? -11.088 -1.753 16.826 1.00 84.81 94 ASN A C 1
ATOM 738 O O . ASN A 1 94 ? -11.328 -0.646 16.352 1.00 84.81 94 ASN A O 1
ATOM 742 N N . LEU A 1 95 ? -10.457 -1.896 17.998 1.00 85.19 95 LEU A N 1
ATOM 743 C CA . LEU A 1 95 ? -10.016 -0.765 18.814 1.00 85.19 95 LEU A CA 1
ATOM 744 C C . LEU A 1 95 ? -9.020 0.129 18.059 1.00 85.19 95 LEU A C 1
ATOM 746 O O . LEU A 1 95 ? -9.141 1.355 18.075 1.00 85.19 95 LEU A O 1
ATOM 750 N N . VAL A 1 96 ? -8.050 -0.470 17.360 1.00 82.94 96 VAL A N 1
ATOM 751 C CA . VAL A 1 96 ? -7.079 0.280 16.549 1.00 82.94 96 VAL A CA 1
ATOM 752 C C . VAL A 1 96 ? -7.768 1.005 15.390 1.00 82.94 96 VAL A C 1
ATOM 754 O O . VAL A 1 96 ? -7.452 2.170 15.136 1.00 82.94 96 VAL A O 1
ATOM 757 N N . GLY A 1 97 ? -8.714 0.358 14.702 1.00 82.94 97 GLY A N 1
ATOM 758 C CA . GLY A 1 97 ? -9.508 0.983 13.637 1.00 82.94 97 GLY A CA 1
ATOM 759 C C . GLY A 1 97 ? -10.360 2.155 14.140 1.00 82.94 97 GLY A C 1
ATOM 760 O O . GLY A 1 97 ? -10.338 3.245 13.558 1.00 82.94 97 GLY A O 1
ATOM 761 N N . PHE A 1 98 ? -11.031 1.965 15.274 1.00 84.88 98 PHE A N 1
ATOM 762 C CA . PHE A 1 98 ? -11.878 2.965 15.919 1.00 84.88 98 PHE A CA 1
ATOM 763 C C . PHE A 1 98 ? -11.077 4.206 16.346 1.00 84.88 98 PHE A C 1
ATOM 765 O O . PHE A 1 98 ? -11.415 5.333 15.981 1.00 84.88 98 PHE A O 1
ATOM 772 N N . LEU A 1 99 ? -9.942 4.021 17.032 1.00 85.50 99 LEU A N 1
ATOM 773 C CA . LEU A 1 99 ? -9.089 5.134 17.469 1.00 85.50 99 LEU A CA 1
ATOM 774 C C . LEU A 1 99 ? -8.411 5.865 16.301 1.00 85.50 99 LEU A C 1
ATOM 776 O O . LEU A 1 99 ? -8.261 7.088 16.346 1.00 85.50 99 LEU A O 1
ATOM 780 N N . ARG A 1 100 ? -8.025 5.151 15.233 1.00 81.19 100 ARG A N 1
ATOM 781 C CA . ARG A 1 100 ? -7.531 5.786 13.997 1.00 81.19 100 ARG A CA 1
ATOM 782 C C . ARG A 1 100 ? -8.601 6.672 13.366 1.00 81.19 100 ARG A C 1
ATOM 784 O O . ARG A 1 100 ? -8.283 7.779 12.940 1.00 81.19 100 ARG A O 1
ATOM 791 N N . THR A 1 101 ? -9.852 6.218 13.359 1.00 78.69 101 THR A N 1
ATOM 792 C CA . THR A 1 101 ? -10.991 6.990 12.846 1.00 78.69 101 THR A CA 1
ATOM 793 C C . THR A 1 101 ? -11.194 8.278 13.641 1.00 78.69 101 THR A C 1
ATOM 795 O O . THR A 1 101 ? -11.326 9.342 13.038 1.00 78.69 101 THR A O 1
ATOM 798 N N . ILE A 1 102 ? -11.127 8.214 14.976 1.00 81.12 102 ILE A N 1
ATOM 799 C CA . ILE A 1 102 ? -11.164 9.404 15.843 1.00 81.12 102 ILE A CA 1
ATOM 800 C C . ILE A 1 102 ? -10.028 10.367 15.484 1.00 81.12 102 ILE A C 1
ATOM 802 O O . ILE A 1 102 ? -10.274 11.546 15.249 1.00 81.12 102 ILE A O 1
ATOM 806 N N . PHE A 1 103 ? -8.792 9.871 15.389 1.00 76.06 103 PHE A N 1
ATOM 807 C CA . PHE A 1 103 ? -7.625 10.719 15.143 1.00 76.06 103 PHE A CA 1
ATOM 808 C C . PHE A 1 103 ? -7.683 11.428 13.781 1.00 76.06 103 PHE A C 1
ATOM 810 O O . PHE A 1 103 ? -7.417 12.628 13.701 1.00 76.06 103 PHE A O 1
ATOM 817 N N . VAL A 1 104 ? -8.068 10.711 12.720 1.00 73.31 104 VAL A N 1
ATOM 818 C CA . VAL A 1 104 ? -8.211 11.270 11.364 1.00 73.31 104 VAL A CA 1
ATOM 819 C C . VAL A 1 104 ? -9.352 12.288 11.311 1.00 73.31 104 VAL A C 1
ATOM 821 O O . VAL A 1 104 ? -9.162 13.389 10.798 1.00 73.31 104 VAL A O 1
ATOM 824 N N . LYS A 1 105 ? -10.516 11.973 11.895 1.00 69.88 105 LYS A N 1
ATOM 825 C CA . LYS A 1 105 ? -11.666 12.892 11.890 1.00 69.88 105 LYS A CA 1
ATOM 826 C C . LYS A 1 105 ? -11.428 14.144 12.748 1.00 69.88 105 LYS A C 1
ATOM 828 O O . LYS A 1 105 ? -11.854 15.220 12.354 1.00 69.88 105 LYS A O 1
ATOM 833 N N . MET A 1 106 ? -10.689 14.046 13.858 1.00 67.06 106 MET A N 1
ATOM 834 C CA . MET A 1 106 ? -10.320 15.207 14.685 1.00 67.06 106 MET A CA 1
ATOM 835 C C . MET A 1 106 ? -9.276 16.125 14.030 1.00 67.06 106 MET A C 1
ATOM 837 O O . MET A 1 106 ? -9.275 17.329 14.275 1.00 67.06 106 MET A O 1
ATOM 841 N N . THR A 1 107 ? -8.357 15.576 13.230 1.00 59.88 107 THR A N 1
ATOM 842 C CA . THR A 1 107 ? -7.318 16.371 12.547 1.00 59.88 107 THR A CA 1
ATOM 843 C C . THR A 1 107 ? -7.815 17.021 11.255 1.00 59.88 107 THR A C 1
ATOM 845 O O . THR A 1 107 ? -7.274 18.050 10.856 1.00 59.88 107 THR A O 1
ATOM 848 N N . GLY A 1 108 ? -8.874 16.486 10.638 1.00 52.47 108 GLY A N 1
ATOM 849 C CA . GLY A 1 108 ? -9.533 17.097 9.479 1.00 52.47 108 GLY A CA 1
ATOM 850 C C . GLY A 1 108 ? -10.269 18.414 9.772 1.00 52.47 108 GLY A C 1
ATOM 851 O O . GLY A 1 108 ? -10.400 19.231 8.866 1.00 52.47 108 GLY A O 1
ATOM 852 N N . ASP A 1 109 ? -10.694 18.648 11.019 1.00 48.44 109 ASP A N 1
ATOM 853 C CA . ASP A 1 109 ? -11.609 19.747 11.391 1.00 48.44 109 ASP A CA 1
ATOM 854 C C . ASP A 1 109 ? -10.908 20.984 11.996 1.00 48.44 109 ASP A C 1
ATOM 856 O O . ASP A 1 109 ? -11.506 22.045 12.145 1.00 48.44 109 ASP A O 1
ATOM 860 N N . LYS A 1 110 ? -9.611 20.893 12.327 1.00 43.53 110 LYS A N 1
ATOM 861 C CA . LYS A 1 110 ? -8.880 21.957 13.048 1.00 43.53 110 LYS A CA 1
ATOM 862 C C . LYS A 1 110 ? -8.494 23.197 12.223 1.00 43.53 110 LYS A C 1
ATOM 864 O O . LYS A 1 110 ? -7.883 24.099 12.780 1.00 43.53 110 LYS A O 1
ATOM 869 N N . ASP A 1 111 ? -8.847 23.275 10.940 1.00 37.38 111 ASP A N 1
ATOM 870 C CA . ASP A 1 111 ? -8.252 24.255 10.011 1.00 37.38 111 ASP A CA 1
ATOM 871 C C . ASP A 1 111 ? -9.250 25.138 9.244 1.00 37.38 111 ASP A C 1
ATOM 873 O O . ASP A 1 111 ? -8.887 25.749 8.245 1.00 37.38 111 ASP A O 1
ATOM 877 N N . GLN A 1 112 ? -10.495 25.263 9.715 1.00 38.62 112 GLN A N 1
ATOM 878 C CA . GLN A 1 112 ? -11.351 26.403 9.332 1.00 38.62 112 GLN A CA 1
ATOM 879 C C . GLN A 1 112 ? -11.357 27.529 10.384 1.00 38.62 112 GLN A C 1
ATOM 881 O O . GLN A 1 112 ? -12.175 28.437 10.311 1.00 38.62 112 GLN A O 1
ATOM 886 N N . GLY A 1 113 ? -10.458 27.482 11.374 1.00 33.41 113 GLY A N 1
ATOM 887 C CA . GLY A 1 113 ? -10.532 28.343 12.558 1.00 33.41 113 GLY A CA 1
ATOM 888 C C . GLY A 1 113 ? -9.563 29.523 12.640 1.00 33.41 113 GLY A C 1
ATOM 889 O O . GLY A 1 113 ? -9.745 30.343 13.527 1.00 33.41 113 GLY A O 1
ATOM 890 N N . ASN A 1 114 ? -8.552 29.645 11.775 1.00 31.20 114 ASN A N 1
ATOM 891 C CA . ASN A 1 114 ? -7.556 30.717 11.903 1.00 31.20 114 ASN A CA 1
ATOM 892 C C . ASN A 1 114 ? -7.197 31.319 10.544 1.00 31.20 114 ASN A C 1
ATOM 894 O O . ASN A 1 114 ? -6.255 30.878 9.894 1.00 31.20 114 ASN A O 1
ATOM 898 N N . ASN A 1 115 ? -7.993 32.303 10.120 1.00 28.67 115 ASN A N 1
ATOM 899 C CA . ASN A 1 115 ? -7.537 33.567 9.525 1.00 28.67 115 ASN A CA 1
ATOM 900 C C . ASN A 1 115 ? -8.735 34.366 8.998 1.00 28.67 115 ASN A C 1
ATOM 902 O O . ASN A 1 115 ? -8.910 34.496 7.791 1.00 28.67 115 ASN A O 1
ATOM 906 N N . THR A 1 116 ? -9.566 34.915 9.889 1.00 27.77 116 THR A N 1
ATOM 907 C CA . THR A 1 116 ? -10.189 36.240 9.696 1.00 27.77 116 THR A CA 1
ATOM 908 C C . THR A 1 116 ? -10.828 36.713 11.003 1.00 27.77 116 THR A C 1
ATOM 910 O O . THR A 1 116 ? -11.400 35.936 11.760 1.00 27.77 116 THR A O 1
ATOM 913 N N . THR A 1 117 ? -10.692 38.006 11.267 1.00 28.84 117 THR A N 1
ATOM 914 C CA . THR A 1 117 ? -11.315 38.808 12.330 1.00 28.84 117 THR A CA 1
ATOM 915 C C . THR A 1 117 ? -12.839 38.552 12.453 1.00 28.84 117 THR A C 1
ATOM 917 O O . THR A 1 117 ? -13.480 38.137 11.486 1.00 28.84 117 THR A O 1
ATOM 920 N N . PRO A 1 118 ? -13.456 38.784 13.631 1.00 32.59 118 PRO A N 1
ATOM 921 C CA . PRO A 1 118 ? -14.704 38.151 14.042 1.00 32.59 118 PRO A CA 1
ATOM 922 C C . PRO A 1 118 ? -15.926 38.859 13.449 1.00 32.59 118 PRO A C 1
ATOM 924 O O . PRO A 1 118 ? -16.361 39.905 13.935 1.00 32.59 118 PRO A O 1
ATOM 927 N N . ALA A 1 119 ? -16.538 38.264 12.428 1.00 29.61 119 ALA A N 1
ATOM 928 C CA . ALA A 1 119 ? -17.874 38.659 12.007 1.00 29.61 119 ALA A CA 1
ATOM 929 C C . ALA A 1 119 ? -18.908 37.985 12.919 1.00 29.61 119 ALA A C 1
ATOM 931 O O . ALA A 1 119 ? -19.108 36.772 12.896 1.00 29.61 119 ALA A O 1
ATOM 932 N N . LYS A 1 120 ? -19.563 38.808 13.741 1.00 40.38 120 LYS A N 1
ATOM 933 C CA . LYS A 1 120 ? -20.763 38.490 14.519 1.00 40.38 120 LYS A CA 1
ATOM 934 C C . LYS A 1 120 ? -21.782 37.719 13.663 1.00 40.38 120 LYS A C 1
ATOM 936 O O . LYS A 1 120 ? -22.544 38.334 12.926 1.00 40.38 120 LYS A O 1
ATOM 941 N N . GLN A 1 121 ? -21.874 36.400 13.816 1.00 39.66 121 GLN A N 1
ATOM 942 C CA . GLN A 1 121 ? -23.067 35.641 13.424 1.00 39.66 121 GLN A CA 1
ATOM 943 C C . GLN A 1 121 ? -23.821 35.207 14.683 1.00 39.66 121 GLN A C 1
ATOM 945 O O . GLN A 1 121 ? -23.704 34.113 15.223 1.00 39.66 121 GLN A O 1
ATOM 950 N N . THR A 1 122 ? -24.520 36.218 15.187 1.00 38.53 122 THR A N 1
ATOM 951 C CA . THR A 1 122 ? -25.809 36.229 15.876 1.00 38.53 122 THR A CA 1
ATOM 952 C C . THR A 1 122 ? -26.453 34.875 16.213 1.00 38.53 122 THR A C 1
ATOM 954 O O . THR A 1 122 ? -26.918 34.145 15.341 1.00 38.53 122 THR A O 1
ATOM 957 N N . MET A 1 123 ? -26.692 34.691 17.520 1.00 38.31 123 MET A N 1
ATOM 958 C CA . MET A 1 123 ? -27.661 33.793 18.191 1.00 38.31 123 MET A CA 1
ATOM 959 C C . MET A 1 123 ? -29.031 33.648 17.491 1.00 38.31 123 MET A C 1
ATOM 961 O O . MET A 1 123 ? -29.784 32.718 17.763 1.00 38.31 123 MET A O 1
ATOM 965 N N . ARG A 1 124 ? -29.343 34.560 16.567 1.00 40.03 124 ARG A N 1
ATOM 966 C CA . ARG A 1 124 ? -30.548 34.611 15.742 1.00 40.03 124 ARG A CA 1
ATOM 967 C C . ARG A 1 124 ? -30.690 33.404 14.802 1.00 40.03 124 ARG A C 1
ATOM 969 O O . ARG A 1 124 ? -31.819 32.992 14.570 1.00 40.03 124 ARG A O 1
ATOM 976 N N . SER A 1 125 ? -29.597 32.791 14.322 1.00 45.47 125 SER A N 1
ATOM 977 C CA . SER A 1 125 ? -29.693 31.591 13.461 1.00 45.47 125 SER A CA 1
ATOM 978 C C . SER A 1 125 ? -30.021 30.307 14.235 1.00 45.47 125 SER A C 1
ATOM 980 O O . SER A 1 125 ? -30.651 29.411 13.684 1.00 45.47 125 SER A O 1
ATOM 982 N N . LYS A 1 126 ? -29.680 30.242 15.533 1.00 45.62 126 LYS A N 1
ATOM 983 C CA . LYS A 1 126 ? -30.008 29.110 16.421 1.00 45.62 126 LYS A CA 1
ATOM 984 C C . LYS A 1 126 ? -31.478 29.076 16.856 1.00 45.62 126 LYS A C 1
ATOM 986 O O . LYS A 1 126 ? -31.960 28.017 17.235 1.00 45.62 126 LYS A O 1
ATOM 991 N N . LEU A 1 127 ? -32.185 30.207 16.799 1.00 45.41 127 LEU A N 1
ATOM 992 C CA . LEU A 1 127 ? -33.583 30.330 17.241 1.00 45.41 127 LEU A CA 1
ATOM 993 C C . LEU A 1 127 ? -34.616 30.072 16.129 1.00 45.41 127 LEU A C 1
ATOM 995 O O . LEU A 1 127 ? -35.769 29.797 16.435 1.00 45.41 127 LEU A O 1
ATOM 999 N N . LEU A 1 128 ? -34.223 30.148 14.851 1.00 41.66 128 LEU A N 1
ATOM 1000 C CA . LEU A 1 128 ? -35.143 30.045 13.704 1.00 41.66 128 LEU A CA 1
ATOM 1001 C C . LEU A 1 128 ? -35.289 28.620 13.134 1.00 41.66 128 LEU A C 1
ATOM 1003 O O . LEU A 1 128 ? -36.109 28.394 12.248 1.00 41.66 128 LEU A O 1
ATOM 1007 N N . SER A 1 129 ? -34.535 27.643 13.643 1.00 44.41 129 SER A N 1
ATOM 1008 C CA . SER A 1 129 ? -34.619 26.243 13.208 1.00 44.41 129 SER A CA 1
ATOM 1009 C C . SER A 1 129 ? -35.654 25.468 14.031 1.00 44.41 129 SER A C 1
ATOM 1011 O O . SER A 1 129 ? -35.317 24.644 14.878 1.00 44.41 129 SER A O 1
ATOM 1013 N N . GLY A 1 130 ? -36.936 25.735 13.786 1.00 41.19 130 GLY A N 1
ATOM 1014 C CA . GLY A 1 130 ? -38.072 25.023 14.386 1.00 41.19 130 GLY A CA 1
ATOM 1015 C C . GLY A 1 130 ? -38.329 23.622 13.810 1.00 41.19 130 GLY A C 1
ATOM 1016 O O . GLY A 1 130 ? -39.483 23.269 13.585 1.00 41.19 130 GLY A O 1
ATOM 1017 N N . LYS A 1 131 ? -37.292 22.822 13.530 1.00 37.91 131 LYS A N 1
ATOM 1018 C CA . LYS A 1 131 ? -37.435 21.429 13.066 1.00 37.91 131 LYS A CA 1
ATOM 1019 C C . LYS A 1 131 ? -36.676 20.468 13.981 1.00 37.91 131 LYS A C 1
ATOM 1021 O O . LYS A 1 131 ? -35.566 20.756 14.415 1.00 37.91 131 LYS A O 1
ATOM 1026 N N . ALA A 1 132 ? -37.332 19.354 14.307 1.00 35.94 132 ALA A N 1
ATOM 1027 C CA . ALA A 1 132 ? -36.853 18.329 15.226 1.00 35.94 132 ALA A CA 1
ATOM 1028 C C . ALA A 1 132 ? -35.501 17.740 14.787 1.00 35.94 132 ALA A C 1
ATOM 1030 O O . ALA A 1 132 ? -35.274 17.521 13.600 1.00 35.94 132 ALA A O 1
ATOM 1031 N N . GLN A 1 133 ? -34.630 17.479 15.767 1.00 37.53 133 GLN A N 1
ATOM 1032 C CA . GLN A 1 133 ? -33.271 16.968 15.576 1.00 37.53 133 GLN A CA 1
ATOM 1033 C C . GLN A 1 133 ? -33.271 15.602 14.873 1.00 37.53 133 GLN A C 1
ATOM 1035 O O . GLN A 1 133 ? -33.566 14.583 15.498 1.00 37.53 133 GLN A O 1
ATOM 1040 N N . ALA A 1 134 ? -32.894 15.577 13.596 1.00 34.91 134 ALA A N 1
ATOM 1041 C CA . ALA A 1 134 ? -32.568 14.353 12.878 1.00 34.91 134 ALA A CA 1
ATOM 1042 C C . ALA A 1 134 ? -31.050 14.119 12.959 1.00 34.91 134 ALA A C 1
ATOM 1044 O O . ALA A 1 134 ? -30.250 14.971 12.584 1.00 34.91 134 ALA A O 1
ATOM 1045 N N . PHE A 1 135 ? -30.641 12.968 13.494 1.00 38.19 135 PHE A N 1
ATOM 1046 C CA . PHE A 1 135 ? -29.242 12.540 13.529 1.00 38.19 135 PHE A CA 1
ATOM 1047 C C . PHE A 1 135 ? -29.010 11.549 12.383 1.00 38.19 135 PHE A C 1
ATOM 1049 O O . PHE A 1 135 ? -29.543 10.443 12.425 1.00 38.19 135 PHE A O 1
ATOM 1056 N N . GLU A 1 136 ? -28.222 11.928 11.374 1.00 40.88 136 GLU A N 1
ATOM 1057 C CA . GLU A 1 136 ? -27.784 11.011 10.313 1.00 40.88 136 GLU A CA 1
ATOM 1058 C C . GLU A 1 136 ? -26.488 10.280 10.696 1.00 40.88 136 GLU A C 1
ATOM 1060 O O . GLU A 1 136 ? -25.559 10.836 11.291 1.00 40.88 136 GLU A O 1
ATOM 1065 N N . GLU A 1 137 ? -26.428 8.997 10.344 1.00 34.88 137 GLU A N 1
ATOM 1066 C CA . GLU A 1 137 ? -25.255 8.145 10.509 1.00 34.88 137 GLU A CA 1
ATOM 1067 C C . GLU A 1 137 ? -24.097 8.642 9.629 1.00 34.88 137 GLU A C 1
ATOM 1069 O O . GLU A 1 137 ? -24.276 8.932 8.448 1.00 34.88 137 GLU A O 1
ATOM 1074 N N . ILE A 1 138 ? -22.878 8.741 10.175 1.00 41.72 138 ILE A N 1
ATOM 1075 C CA . ILE A 1 138 ? -21.748 9.243 9.383 1.00 41.72 138 ILE A CA 1
ATOM 1076 C C . ILE A 1 138 ? -21.297 8.196 8.365 1.00 41.72 138 ILE A C 1
ATOM 1078 O O . ILE A 1 138 ? -20.921 7.084 8.740 1.00 41.72 138 ILE A O 1
ATOM 1082 N N . SER A 1 139 ? -21.178 8.613 7.106 1.00 37.72 139 SER A N 1
ATOM 1083 C CA . SER A 1 139 ? -20.497 7.856 6.058 1.00 37.72 139 SER A CA 1
ATOM 1084 C C . SER A 1 139 ? -19.051 7.471 6.439 1.00 37.72 139 SER A C 1
ATOM 1086 O O . SER A 1 139 ? -18.369 8.200 7.181 1.00 37.72 139 SER A O 1
ATOM 1088 N N . PRO A 1 140 ? -18.548 6.333 5.922 1.00 40.28 140 PRO A N 1
ATOM 1089 C CA . PRO A 1 140 ? -17.175 5.880 6.130 1.00 40.28 140 PRO A CA 1
ATOM 1090 C C . PRO A 1 140 ? -16.147 6.966 5.782 1.00 40.28 140 PRO A C 1
ATOM 1092 O O . PRO A 1 140 ? -16.352 7.744 4.851 1.00 40.28 140 PRO A O 1
ATOM 1095 N N . VAL A 1 141 ? -15.034 7.011 6.526 1.00 42.50 141 VAL A N 1
ATOM 1096 C CA . VAL A 1 141 ? -13.908 7.931 6.269 1.00 42.50 141 VAL A CA 1
ATOM 1097 C C . VAL A 1 141 ? -13.492 7.833 4.803 1.00 42.50 141 VAL A C 1
ATOM 1099 O O . VAL A 1 141 ? -13.161 6.747 4.324 1.00 42.50 141 VAL A O 1
ATOM 1102 N N . THR A 1 142 ? -13.495 8.962 4.096 1.00 52.47 142 THR A N 1
ATOM 1103 C CA . THR A 1 142 ? -13.156 8.986 2.674 1.00 52.47 142 THR A CA 1
ATOM 1104 C C . THR A 1 142 ? -11.645 9.119 2.475 1.00 52.47 142 THR A C 1
ATOM 1106 O O . THR A 1 142 ? -10.911 9.623 3.326 1.00 52.47 142 THR A O 1
ATOM 1109 N N . VAL A 1 143 ? -11.149 8.683 1.316 1.00 49.31 143 VAL A N 1
ATOM 1110 C CA . VAL A 1 143 ? -9.724 8.786 0.944 1.00 49.31 143 VAL A CA 1
ATOM 1111 C C . VAL A 1 143 ? -9.247 10.250 0.916 1.00 49.31 143 VAL A C 1
ATOM 1113 O O . VAL A 1 143 ? -8.078 10.530 1.185 1.00 49.31 143 VAL A O 1
ATOM 1116 N N . ALA A 1 144 ? -10.158 11.195 0.664 1.00 47.59 144 ALA A N 1
ATOM 1117 C CA . ALA A 1 144 ? -9.881 12.629 0.703 1.00 47.59 144 ALA A CA 1
ATOM 1118 C C . ALA A 1 144 ? -9.539 13.123 2.123 1.00 47.59 144 ALA A C 1
ATOM 1120 O O . ALA A 1 144 ? -8.588 13.889 2.296 1.00 47.59 144 ALA A O 1
ATOM 1121 N N . ASP A 1 145 ? -10.236 12.615 3.145 1.00 46.84 145 ASP A N 1
ATOM 1122 C CA . ASP A 1 145 ? -9.995 12.967 4.552 1.00 46.84 145 ASP A CA 1
ATOM 1123 C C . ASP A 1 145 ? -8.610 12.484 5.023 1.00 46.84 145 ASP A C 1
ATOM 1125 O O . ASP A 1 145 ? -7.891 13.183 5.741 1.00 46.84 145 ASP A O 1
ATOM 1129 N N . ILE A 1 146 ? -8.187 11.309 4.542 1.00 54.16 146 ILE A N 1
ATOM 1130 C CA . ILE A 1 146 ? -6.879 10.706 4.846 1.00 54.16 146 ILE A CA 1
ATOM 1131 C C . ILE A 1 146 ? -5.727 11.510 4.218 1.00 54.16 146 ILE A C 1
ATOM 1133 O O . ILE A 1 146 ? -4.668 11.663 4.836 1.00 54.16 146 ILE A O 1
ATOM 1137 N N . HIS A 1 147 ? -5.905 12.039 3.004 1.00 48.28 147 HIS A N 1
ATOM 1138 C CA . HIS A 1 147 ? -4.883 12.848 2.333 1.00 48.28 147 HIS A CA 1
ATOM 1139 C C . HIS A 1 147 ? -4.709 14.238 2.959 1.00 48.28 147 HIS A C 1
ATOM 1141 O O . HIS A 1 147 ? -3.576 14.719 3.057 1.00 48.28 147 HIS A O 1
ATOM 1147 N N . ASN A 1 148 ? -5.784 14.849 3.462 1.00 48.66 148 ASN A N 1
ATOM 1148 C CA . ASN A 1 148 ? -5.717 16.147 4.138 1.00 48.66 148 ASN A CA 1
ATOM 1149 C C . ASN A 1 148 ? -5.005 16.079 5.501 1.00 48.66 148 ASN A C 1
ATOM 1151 O O . ASN A 1 148 ? -4.264 17.001 5.843 1.00 48.66 148 ASN A O 1
ATOM 1155 N N . ALA A 1 149 ? -5.135 14.970 6.238 1.00 49.38 149 ALA A N 1
ATOM 1156 C CA . ALA A 1 149 ? -4.428 14.763 7.507 1.00 49.38 149 ALA A CA 1
ATOM 1157 C C . ALA A 1 149 ? -2.902 14.587 7.333 1.00 49.38 149 ALA A C 1
ATOM 1159 O O . ALA A 1 149 ? -2.125 15.001 8.193 1.00 49.38 149 ALA A O 1
ATOM 1160 N N . LYS A 1 150 ? -2.445 14.019 6.205 1.00 48.31 150 LYS A N 1
ATOM 1161 C CA . LYS A 1 150 ? -1.009 13.810 5.921 1.00 48.31 150 LYS A CA 1
ATOM 1162 C C . LYS A 1 150 ? -0.257 15.089 5.534 1.00 48.31 150 LYS A C 1
ATOM 1164 O O . LYS A 1 150 ? 0.953 15.143 5.727 1.00 48.31 150 LYS A O 1
ATOM 1169 N N . LYS A 1 151 ? -0.944 16.114 5.015 1.00 45.50 151 LYS A N 1
ATOM 1170 C CA . LYS A 1 151 ? -0.323 17.396 4.626 1.00 45.50 151 LYS A CA 1
ATOM 1171 C C . LYS A 1 151 ? -0.039 18.344 5.803 1.00 45.50 151 LYS A C 1
ATOM 1173 O O . LYS A 1 151 ? 0.708 19.294 5.619 1.00 45.50 151 LYS A O 1
ATOM 1178 N N . LYS A 1 152 ? -0.592 18.093 6.999 1.00 42.69 152 LYS A N 1
ATOM 1179 C CA . LYS A 1 152 ? -0.579 19.038 8.140 1.00 42.69 152 LYS A CA 1
ATOM 1180 C C . LYS A 1 152 ? 0.358 18.658 9.294 1.00 42.69 152 LYS A C 1
ATOM 1182 O O . LYS A 1 152 ? 0.229 19.184 10.393 1.00 42.69 152 LYS A O 1
ATOM 1187 N N . ILE A 1 153 ? 1.303 17.746 9.065 1.00 34.91 153 ILE A N 1
ATOM 1188 C CA . ILE A 1 153 ? 2.351 17.414 10.043 1.00 34.91 153 ILE A CA 1
ATOM 1189 C C . ILE A 1 153 ? 3.542 18.358 9.793 1.00 34.91 153 ILE A C 1
ATOM 1191 O O . ILE A 1 153 ? 4.195 18.208 8.756 1.00 34.91 153 ILE A O 1
ATOM 1195 N N . PRO A 1 154 ? 3.864 19.319 10.681 1.00 34.12 154 PRO A N 1
ATOM 1196 C CA . PRO A 1 154 ? 5.052 20.144 10.504 1.00 34.12 154 PRO A CA 1
ATOM 1197 C C . PRO A 1 154 ? 6.322 19.295 10.672 1.00 34.12 154 PRO A C 1
ATOM 1199 O O . PRO A 1 154 ? 6.551 18.677 11.711 1.00 34.12 154 PRO A O 1
ATOM 1202 N N . LYS A 1 155 ? 7.171 19.286 9.636 1.00 41.41 155 LYS A N 1
ATOM 1203 C CA . LYS A 1 155 ? 8.590 18.921 9.737 1.00 41.41 155 LYS A CA 1
ATOM 1204 C C . LYS A 1 155 ? 9.347 20.125 10.302 1.00 41.41 155 LYS A C 1
ATOM 1206 O O . LYS A 1 155 ? 9.953 20.878 9.550 1.00 41.41 155 LYS A O 1
ATOM 1211 N N . SER A 1 156 ? 9.302 20.325 11.612 1.00 34.75 156 SER A N 1
ATOM 1212 C CA . SER A 1 156 ? 10.225 21.247 12.275 1.00 34.75 156 SER A CA 1
ATOM 1213 C C . SER A 1 156 ? 10.428 20.840 13.728 1.00 34.75 156 SER A C 1
ATOM 1215 O O . SER A 1 156 ? 9.562 21.054 14.572 1.00 34.75 156 SER A O 1
ATOM 1217 N N . THR A 1 157 ? 11.605 20.306 14.020 1.00 30.56 157 THR A N 1
ATOM 1218 C CA . THR A 1 157 ? 12.190 20.375 15.358 1.00 30.56 157 THR A CA 1
ATOM 1219 C C . THR A 1 157 ? 13.600 20.908 15.173 1.00 30.56 157 THR A C 1
ATOM 1221 O O . THR A 1 157 ? 14.470 20.218 14.646 1.00 30.56 157 THR A O 1
ATOM 1224 N N . LEU A 1 158 ? 13.773 22.181 15.530 1.00 37.62 158 LEU A N 1
ATOM 1225 C CA . LEU A 1 158 ? 15.053 22.743 15.937 1.00 37.62 158 LEU A CA 1
ATOM 1226 C C . LEU A 1 158 ? 15.371 22.210 17.345 1.00 37.62 158 LEU A C 1
ATOM 1228 O O . LEU A 1 158 ? 14.445 21.985 18.116 1.00 37.62 158 LEU A O 1
ATOM 1232 N N . THR A 1 159 ? 16.676 22.071 17.607 1.00 30.89 159 THR A N 1
ATOM 1233 C CA . THR A 1 159 ? 17.394 21.789 18.873 1.00 30.89 159 THR A CA 1
ATOM 1234 C C . THR A 1 159 ? 17.657 20.324 19.306 1.00 30.89 159 THR A C 1
ATOM 1236 O O . THR A 1 159 ? 16.866 19.690 19.992 1.00 30.89 159 THR A O 1
ATOM 1239 N N . THR A 1 160 ? 18.886 19.886 18.953 1.00 32.31 160 THR A N 1
ATOM 1240 C CA . THR A 1 160 ? 19.899 19.149 19.768 1.00 32.31 160 THR A CA 1
ATOM 1241 C C . THR A 1 160 ? 19.659 17.658 20.140 1.00 32.31 160 THR A C 1
ATOM 1243 O O . THR A 1 160 ? 18.605 17.103 19.856 1.00 32.31 160 THR A O 1
ATOM 1246 N N . PRO A 1 161 ? 20.698 16.914 20.597 1.00 38.38 161 PRO A N 1
ATOM 1247 C CA . PRO A 1 161 ? 21.607 16.115 19.768 1.00 38.38 161 PRO A CA 1
ATOM 1248 C C . PRO A 1 161 ? 21.468 14.591 20.002 1.00 38.38 161 PRO A C 1
ATOM 1250 O O . PRO A 1 161 ? 20.974 14.130 21.028 1.00 38.38 161 PRO A O 1
ATOM 1253 N N . SER A 1 162 ? 21.952 13.792 19.050 1.00 36.16 162 SER A N 1
ATOM 1254 C CA . SER A 1 162 ? 22.050 12.327 19.150 1.00 36.16 162 SER A CA 1
ATOM 1255 C C . SER A 1 162 ? 22.792 11.840 20.406 1.00 36.16 162 SER A C 1
ATOM 1257 O O . SER A 1 162 ? 23.808 12.425 20.779 1.00 36.16 162 SER A O 1
ATOM 1259 N N . PRO A 1 163 ? 22.409 10.667 20.942 1.00 35.91 163 PRO A N 1
ATOM 1260 C CA . PRO A 1 163 ? 23.359 9.750 21.570 1.00 35.91 163 PRO A CA 1
ATOM 1261 C C . PRO A 1 163 ? 23.368 8.349 20.913 1.00 35.91 163 PRO A C 1
ATOM 1263 O O . PRO A 1 163 ? 22.478 8.008 20.131 1.00 35.91 163 PRO A O 1
ATOM 1266 N N . PRO A 1 164 ? 24.423 7.552 21.164 1.00 37.53 164 PRO A N 1
ATOM 1267 C CA . PRO A 1 164 ? 25.118 6.780 20.138 1.00 37.53 164 PRO A CA 1
ATOM 1268 C C . PRO A 1 164 ? 24.615 5.344 19.952 1.00 37.53 164 PRO A C 1
ATOM 1270 O O . PRO A 1 164 ? 23.929 4.758 20.788 1.00 37.53 164 PRO A O 1
ATOM 1273 N N . ALA A 1 165 ? 25.053 4.761 18.837 1.00 39.53 165 ALA A N 1
ATOM 1274 C CA . ALA A 1 165 ? 24.909 3.358 18.489 1.00 39.53 165 ALA A CA 1
ATOM 1275 C C . ALA A 1 165 ? 25.305 2.405 19.634 1.00 39.53 165 ALA A C 1
ATOM 1277 O O . ALA A 1 165 ? 26.426 2.451 20.140 1.00 39.53 165 ALA A O 1
ATOM 1278 N N . LYS A 1 166 ? 24.431 1.438 19.940 1.00 33.31 166 LYS A N 1
ATOM 1279 C CA . LYS A 1 166 ? 24.835 0.153 20.521 1.00 33.31 166 LYS A CA 1
ATOM 1280 C C . LYS A 1 166 ? 24.327 -1.001 19.662 1.00 33.31 166 LYS A C 1
ATOM 1282 O O . LYS A 1 166 ? 23.135 -1.164 19.417 1.00 33.31 166 LYS A O 1
ATOM 1287 N N . LYS A 1 167 ? 25.303 -1.777 19.188 1.00 31.08 167 LYS A N 1
ATOM 1288 C CA . LYS A 1 167 ? 25.173 -3.059 18.495 1.00 31.08 167 LYS A CA 1
ATOM 1289 C C . LYS A 1 167 ? 24.411 -4.079 19.357 1.00 31.08 167 LYS A C 1
ATOM 12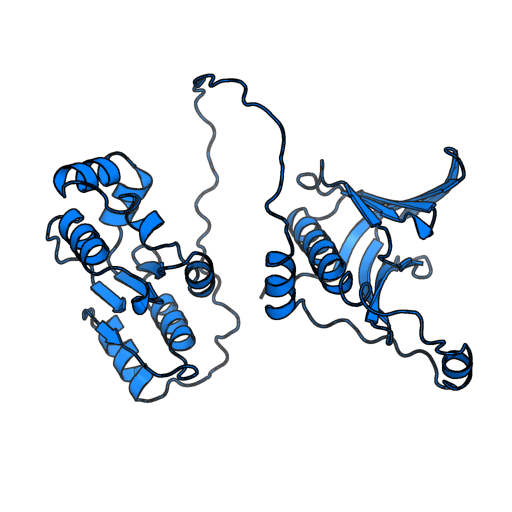91 O O . LYS A 1 167 ? 24.709 -4.236 20.533 1.00 31.08 167 LYS A O 1
ATOM 1296 N N . ARG A 1 168 ? 23.484 -4.768 18.682 1.00 31.86 168 ARG A N 1
ATOM 1297 C CA . ARG A 1 168 ? 22.992 -6.157 18.809 1.00 31.86 168 ARG A CA 1
ATOM 1298 C C . ARG A 1 168 ? 23.273 -6.935 20.105 1.00 31.86 168 ARG A C 1
ATOM 1300 O O . ARG A 1 168 ? 24.425 -7.157 20.461 1.00 31.86 168 ARG A O 1
ATOM 1307 N N . LYS A 1 169 ? 22.225 -7.612 20.588 1.00 27.55 169 LYS A N 1
ATOM 1308 C CA . LYS A 1 169 ? 22.346 -9.008 21.022 1.00 27.55 169 LYS A CA 1
ATOM 1309 C C . LYS A 1 169 ? 21.282 -9.857 20.321 1.00 27.55 169 LYS A C 1
ATOM 1311 O O . LYS A 1 169 ? 20.112 -9.492 20.291 1.00 27.55 169 LYS A O 1
ATOM 1316 N N . ASN A 1 170 ? 21.777 -10.903 19.670 1.00 33.09 170 ASN A N 1
ATOM 1317 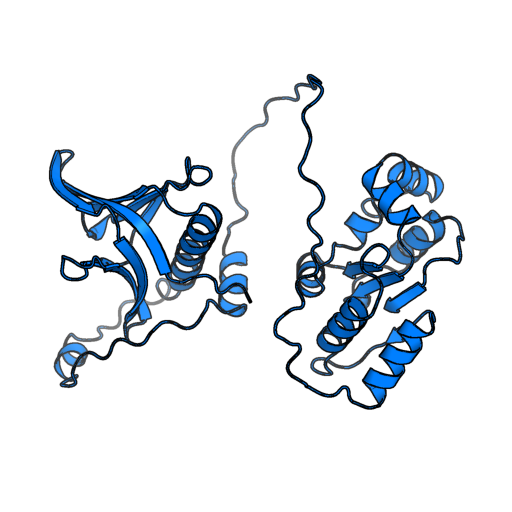C CA . ASN A 1 170 ? 21.052 -11.998 19.045 1.00 33.09 170 ASN A CA 1
ATOM 1318 C C . ASN A 1 170 ? 20.476 -12.873 20.164 1.00 33.09 170 ASN A C 1
ATOM 1320 O O . ASN A 1 170 ? 21.236 -13.225 21.067 1.00 33.09 170 ASN A O 1
ATOM 1324 N N . ASP A 1 171 ? 19.191 -13.204 20.107 1.00 30.64 171 ASP A N 1
ATOM 1325 C CA . ASP A 1 171 ? 18.678 -14.398 20.768 1.00 30.64 171 ASP A CA 1
ATOM 1326 C C . ASP A 1 171 ? 17.606 -15.032 19.885 1.00 30.64 171 ASP A C 1
ATOM 1328 O O . ASP A 1 171 ? 16.821 -14.346 19.222 1.00 30.64 171 ASP A O 1
ATOM 1332 N N . ASP A 1 172 ? 17.703 -16.345 19.810 1.00 36.12 172 ASP A N 1
ATOM 1333 C CA . ASP A 1 172 ? 17.146 -17.208 18.789 1.00 36.12 172 ASP A CA 1
ATOM 1334 C C . ASP A 1 172 ? 15.799 -17.780 19.249 1.00 36.12 172 ASP A C 1
ATOM 1336 O O . ASP A 1 172 ? 15.534 -17.926 20.439 1.00 36.12 172 ASP A O 1
ATOM 1340 N N . SER A 1 173 ? 14.986 -18.196 18.277 1.00 36.22 173 SER A N 1
ATOM 1341 C CA . SER A 1 173 ? 13.801 -19.058 18.428 1.00 36.22 173 SER A CA 1
ATOM 1342 C C . SER A 1 173 ? 12.574 -18.524 19.202 1.00 36.22 173 SER A C 1
ATOM 1344 O O . SER A 1 173 ? 12.543 -18.533 20.418 1.00 36.22 173 SER A O 1
ATOM 1346 N N . VAL A 1 174 ? 11.490 -18.175 18.482 1.00 35.00 174 VAL A N 1
ATOM 1347 C CA . VAL A 1 174 ? 10.141 -18.796 18.586 1.00 35.00 174 VAL A CA 1
ATOM 1348 C C . VAL A 1 174 ? 9.313 -18.403 17.342 1.00 35.00 174 VAL A C 1
ATOM 1350 O O . VAL A 1 174 ? 9.181 -17.235 16.991 1.00 35.00 174 VAL A O 1
ATOM 1353 N N . LYS A 1 175 ? 8.765 -19.430 16.677 1.00 37.72 175 LYS A N 1
ATOM 1354 C CA . LYS A 1 175 ? 7.818 -19.459 15.542 1.00 37.72 175 LYS A CA 1
ATOM 1355 C C . LYS A 1 175 ? 7.027 -18.162 15.282 1.00 37.72 175 LYS A C 1
ATOM 1357 O O . LYS A 1 175 ? 6.043 -17.872 15.959 1.00 37.72 175 LYS A O 1
ATOM 1362 N N . GLY A 1 176 ? 7.383 -17.453 14.209 1.00 33.41 176 GLY A N 1
ATOM 1363 C CA . GLY A 1 176 ? 6.518 -16.430 13.618 1.00 33.41 176 GLY A CA 1
ATOM 1364 C C . GLY A 1 176 ? 5.284 -17.069 12.959 1.00 33.41 176 GLY A C 1
ATOM 1365 O O . GLY A 1 176 ? 5.409 -18.140 12.358 1.00 33.41 176 GLY A O 1
ATOM 1366 N N . PRO A 1 177 ? 4.086 -16.464 13.055 1.00 36.12 177 PRO A N 1
ATOM 1367 C CA . PRO A 1 177 ? 2.908 -16.993 12.383 1.00 36.12 177 PRO A CA 1
ATOM 1368 C C . PRO A 1 177 ? 3.105 -16.938 10.863 1.00 36.12 177 PRO A C 1
ATOM 1370 O O . PRO A 1 177 ? 3.652 -15.972 10.328 1.00 36.12 177 PRO A O 1
ATOM 1373 N N . ALA A 1 178 ? 2.664 -17.997 10.181 1.00 40.78 178 ALA A N 1
ATOM 1374 C CA . ALA A 1 178 ? 2.740 -18.152 8.732 1.00 40.78 178 ALA A CA 1
ATOM 1375 C C . ALA A 1 178 ? 2.214 -16.905 7.989 1.00 40.78 178 ALA A C 1
ATOM 1377 O O . ALA A 1 178 ? 1.263 -16.273 8.466 1.00 40.78 178 ALA A O 1
ATOM 1378 N N . PRO A 1 179 ? 2.779 -16.551 6.817 1.00 40.81 179 PRO A N 1
ATOM 1379 C CA . PRO A 1 179 ? 2.275 -15.444 6.015 1.00 40.81 179 PRO A CA 1
ATOM 1380 C C . PRO A 1 179 ? 0.822 -15.737 5.631 1.00 40.81 179 PRO A C 1
ATOM 1382 O O . PRO A 1 179 ? 0.539 -16.591 4.791 1.00 40.81 179 PRO A O 1
ATOM 1385 N N . LYS A 1 180 ? -0.121 -15.050 6.282 1.00 40.66 180 LYS A N 1
ATOM 1386 C CA . LYS A 1 180 ? -1.529 -15.091 5.891 1.00 40.66 180 LYS 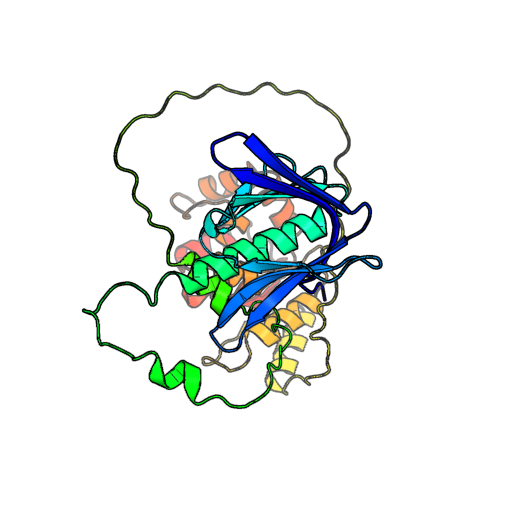A CA 1
ATOM 1387 C C . LYS A 1 180 ? -1.616 -14.495 4.489 1.00 40.66 180 LYS A C 1
ATOM 1389 O O . LYS A 1 180 ? -1.204 -13.356 4.278 1.00 40.66 180 LYS A O 1
ATOM 1394 N N . LYS A 1 181 ? -2.103 -15.297 3.540 1.00 41.44 181 LYS A N 1
ATOM 1395 C CA . LYS A 1 181 ? -2.336 -14.918 2.144 1.00 41.44 181 LYS A CA 1
ATOM 1396 C C . LYS A 1 181 ? -3.076 -13.575 2.105 1.00 41.44 181 LYS A C 1
ATOM 1398 O O . LYS A 1 181 ? -4.228 -13.496 2.511 1.00 41.44 181 LYS A O 1
ATOM 1403 N N . LEU A 1 182 ? -2.408 -12.528 1.619 1.00 36.59 182 LEU A N 1
ATOM 1404 C CA . LEU A 1 182 ? -2.936 -11.158 1.488 1.00 36.59 182 LEU A CA 1
ATOM 1405 C C . LEU A 1 182 ? -3.945 -10.998 0.336 1.00 36.59 182 LEU A C 1
ATOM 1407 O O . LEU A 1 182 ? -4.248 -9.884 -0.077 1.00 36.59 182 LEU A O 1
ATOM 1411 N N . TYR A 1 183 ? -4.488 -12.098 -0.174 1.00 45.50 183 TYR A N 1
ATOM 1412 C CA . TYR A 1 183 ? -5.564 -12.078 -1.149 1.00 45.50 183 TYR A CA 1
ATOM 1413 C C . TYR A 1 183 ? -6.891 -12.295 -0.432 1.00 45.50 183 TYR A C 1
ATOM 1415 O O . TYR A 1 183 ? -7.402 -13.409 -0.370 1.00 45.50 183 TYR A O 1
ATOM 1423 N N . SER A 1 184 ? -7.453 -11.215 0.117 1.00 39.94 184 SER A N 1
ATOM 1424 C CA . SER A 1 184 ? -8.910 -11.130 0.176 1.00 39.94 184 SER A CA 1
ATOM 1425 C C . SER A 1 184 ? -9.363 -10.461 -1.128 1.00 39.94 184 SER A C 1
ATOM 1427 O O . SER A 1 184 ? -8.856 -9.384 -1.471 1.00 39.94 184 SER A O 1
ATOM 1429 N N . PRO A 1 185 ? -10.240 -11.096 -1.926 1.00 40.50 185 PRO A N 1
ATOM 1430 C CA . PRO A 1 185 ? -10.796 -10.441 -3.096 1.00 40.50 185 PRO A CA 1
ATOM 1431 C C . PRO A 1 185 ? -11.535 -9.188 -2.619 1.00 40.50 185 PRO A C 1
ATOM 1433 O O . PRO A 1 185 ? -12.425 -9.233 -1.768 1.00 40.50 185 PRO A O 1
ATOM 1436 N N . SER A 1 186 ? -11.096 -8.033 -3.113 1.00 40.00 186 SER A N 1
ATOM 1437 C CA . SER A 1 186 ? -11.713 -6.755 -2.778 1.00 40.00 186 SER A CA 1
ATOM 1438 C C . SER A 1 186 ? -13.172 -6.736 -3.272 1.00 40.00 186 SER A C 1
ATOM 1440 O O . SER A 1 186 ? -13.420 -7.214 -4.375 1.00 40.00 186 SER A O 1
ATOM 1442 N N . PRO A 1 187 ? -14.128 -6.108 -2.556 1.00 43.62 187 PRO A N 1
ATOM 1443 C CA . PRO A 1 187 ? -15.561 -6.061 -2.917 1.00 43.62 187 PRO A CA 1
ATOM 1444 C C . PRO A 1 187 ? -15.884 -5.272 -4.199 1.00 43.62 187 PRO A C 1
ATOM 1446 O O . PRO A 1 187 ? -17.038 -4.977 -4.481 1.00 43.62 187 PRO A O 1
ATOM 1449 N N . LEU A 1 188 ? -14.864 -4.882 -4.963 1.00 41.72 188 LEU A N 1
ATOM 1450 C CA . LEU A 1 188 ? -14.988 -4.214 -6.257 1.00 41.72 188 LEU A CA 1
ATOM 1451 C C . LEU A 1 188 ? -15.157 -5.215 -7.414 1.00 41.72 188 LEU A C 1
ATOM 1453 O O . LEU A 1 188 ? -15.124 -4.820 -8.577 1.00 41.72 188 LEU A O 1
ATOM 1457 N N . THR A 1 189 ? -15.364 -6.502 -7.120 1.00 43.00 189 THR A N 1
ATOM 1458 C CA . THR A 1 189 ? -15.793 -7.514 -8.098 1.00 43.00 189 THR A CA 1
ATOM 1459 C C . THR A 1 189 ? -17.264 -7.378 -8.504 1.00 43.00 189 THR A C 1
ATOM 1461 O O . THR A 1 189 ? -17.776 -8.248 -9.203 1.00 43.00 189 THR A O 1
ATOM 1464 N N . ASN A 1 190 ? -17.933 -6.274 -8.153 1.00 42.50 190 ASN A N 1
ATOM 1465 C CA . ASN A 1 190 ? -19.163 -5.851 -8.819 1.00 42.50 190 ASN A CA 1
ATOM 1466 C C . ASN A 1 190 ? -18.834 -5.465 -10.271 1.00 42.50 190 ASN A C 1
ATOM 1468 O O . ASN A 1 190 ? -18.462 -4.332 -10.562 1.00 42.50 190 ASN A O 1
ATOM 1472 N N . THR A 1 191 ? -18.836 -6.481 -11.138 1.00 49.06 191 THR A N 1
ATOM 1473 C CA . THR A 1 191 ? -19.294 -6.511 -12.540 1.00 49.06 191 THR A CA 1
ATOM 1474 C C . THR A 1 191 ? -19.280 -5.196 -13.331 1.00 49.06 191 THR A C 1
ATOM 1476 O O . THR A 1 191 ? -20.241 -4.876 -14.020 1.00 49.06 191 THR A O 1
ATOM 1479 N N . CYS A 1 192 ? -18.190 -4.434 -13.295 1.00 57.78 192 CYS A N 1
ATOM 1480 C CA . CYS A 1 192 ? -17.901 -3.467 -14.349 1.00 57.78 192 CYS A CA 1
ATOM 1481 C C . CYS A 1 192 ? -17.096 -4.213 -15.418 1.00 57.78 192 CYS A C 1
ATOM 1483 O O . CYS A 1 192 ? -15.996 -4.703 -15.127 1.00 57.78 192 CYS A O 1
ATOM 1485 N N . SER A 1 193 ? -17.691 -4.398 -16.596 1.00 78.31 193 SER A N 1
ATOM 1486 C CA . SER A 1 193 ? -17.062 -5.051 -17.745 1.00 78.31 193 SER A CA 1
ATOM 1487 C C . SER A 1 193 ? -15.870 -4.225 -18.223 1.00 78.31 193 SER A C 1
ATOM 1489 O O . SER A 1 193 ? -15.968 -3.001 -18.323 1.00 78.31 193 SER A O 1
ATOM 1491 N N . LEU A 1 194 ? -14.746 -4.885 -18.513 1.00 85.81 194 LEU A N 1
ATOM 1492 C CA . LEU A 1 194 ? -13.616 -4.230 -19.170 1.00 85.81 194 LEU A CA 1
ATOM 1493 C C . LEU A 1 194 ? -14.038 -3.789 -20.570 1.00 85.81 194 LEU A C 1
ATOM 1495 O O . LEU A 1 194 ? -14.772 -4.507 -21.252 1.00 85.81 194 LEU A O 1
ATOM 1499 N N . ASN A 1 195 ? -13.576 -2.617 -21.001 1.00 90.56 195 ASN A N 1
ATOM 1500 C CA . ASN A 1 195 ? -13.745 -2.230 -22.397 1.00 90.56 195 ASN A CA 1
ATOM 1501 C C . ASN A 1 195 ? -12.843 -3.110 -23.304 1.00 90.56 195 ASN A C 1
ATOM 1503 O O . ASN A 1 195 ? -11.921 -3.764 -22.800 1.00 90.56 195 ASN A O 1
ATOM 1507 N N . PRO A 1 196 ? -13.067 -3.140 -24.631 1.00 92.25 196 PRO A N 1
ATOM 1508 C CA . PRO A 1 196 ? -12.301 -4.006 -25.534 1.00 92.25 196 PRO A CA 1
ATOM 1509 C C . PRO A 1 196 ? -10.780 -3.779 -25.491 1.00 92.25 196 PRO A C 1
ATOM 1511 O O . PRO A 1 196 ? -10.003 -4.727 -25.591 1.00 92.25 196 PRO A O 1
ATOM 1514 N N . GLU A 1 197 ? -10.332 -2.537 -25.294 1.00 92.06 197 GLU A N 1
ATOM 1515 C CA . GLU A 1 197 ? -8.905 -2.196 -25.214 1.00 92.06 197 GLU A CA 1
ATOM 1516 C C . GLU A 1 197 ? -8.264 -2.718 -23.921 1.00 92.06 197 GLU A C 1
ATOM 1518 O O . GLU A 1 197 ? -7.208 -3.349 -23.946 1.00 92.06 197 GLU A O 1
ATOM 1523 N N . GLN A 1 198 ? -8.931 -2.513 -22.786 1.00 92.25 198 GLN A N 1
ATOM 1524 C CA . GLN A 1 198 ? -8.526 -3.009 -21.472 1.00 92.25 198 GLN A CA 1
ATOM 1525 C C . GLN A 1 198 ? -8.495 -4.539 -21.446 1.00 92.25 198 GLN A C 1
ATOM 1527 O O . GLN A 1 198 ? -7.573 -5.128 -20.879 1.00 92.25 198 GLN A O 1
ATOM 1532 N N . GLN A 1 199 ? -9.470 -5.181 -22.091 1.00 92.75 199 GLN A N 1
ATOM 1533 C CA . GLN A 1 199 ? -9.520 -6.630 -22.249 1.00 92.75 199 GLN A CA 1
ATOM 1534 C C . GLN A 1 199 ? -8.316 -7.143 -23.053 1.00 92.75 199 GLN A C 1
ATOM 1536 O O . GLN A 1 199 ? -7.647 -8.079 -22.622 1.00 92.75 199 GLN A O 1
ATOM 1541 N N . ARG A 1 200 ? -7.959 -6.473 -24.157 1.00 93.50 200 ARG A N 1
ATOM 1542 C CA . ARG A 1 200 ? -6.777 -6.818 -24.963 1.00 93.50 200 ARG A CA 1
ATOM 1543 C C . ARG A 1 200 ? -5.472 -6.701 -24.174 1.00 93.50 200 ARG A C 1
ATOM 1545 O O . ARG A 1 200 ? -4.585 -7.541 -24.323 1.00 93.50 200 ARG A O 1
ATOM 1552 N N . VAL A 1 201 ? -5.347 -5.678 -23.325 1.00 93.88 201 VAL A N 1
ATOM 1553 C CA . VAL A 1 201 ? -4.187 -5.529 -22.431 1.00 93.88 201 VAL A CA 1
ATOM 1554 C C . VAL A 1 201 ? -4.148 -6.662 -21.404 1.00 93.88 201 VAL A C 1
ATOM 1556 O O . VAL A 1 201 ? -3.092 -7.262 -21.208 1.00 93.88 201 VAL A O 1
ATOM 1559 N N . LEU A 1 202 ? -5.284 -6.997 -20.784 1.00 92.62 202 LEU A N 1
ATOM 1560 C CA . LEU A 1 202 ? -5.371 -8.099 -19.825 1.00 92.62 202 LEU A CA 1
ATOM 1561 C C . LEU A 1 202 ? -4.982 -9.440 -20.464 1.00 92.62 202 LEU A C 1
ATOM 1563 O O . LEU A 1 202 ? -4.164 -10.168 -19.908 1.00 92.62 202 LEU A O 1
ATOM 1567 N N . GLU A 1 203 ? -5.511 -9.748 -21.646 1.00 93.31 203 GLU A N 1
ATOM 1568 C CA . GLU A 1 203 ? -5.182 -10.970 -22.387 1.00 93.31 203 GLU A CA 1
ATOM 1569 C C . GLU A 1 203 ? -3.701 -11.042 -22.749 1.00 93.31 203 GLU A C 1
ATOM 1571 O O . GLU A 1 203 ? -3.069 -12.086 -22.591 1.00 93.31 203 GLU A O 1
ATOM 1576 N N . ALA A 1 204 ? -3.107 -9.926 -23.173 1.00 92.94 204 ALA A N 1
ATOM 1577 C CA . ALA A 1 204 ? -1.681 -9.876 -23.450 1.00 92.94 204 ALA A CA 1
ATOM 1578 C C . ALA A 1 204 ? -0.843 -10.110 -22.172 1.00 92.94 204 ALA A C 1
ATOM 1580 O O . ALA A 1 204 ? 0.187 -10.788 -22.247 1.00 92.94 204 ALA A O 1
ATOM 1581 N N . CYS A 1 205 ? -1.280 -9.593 -21.012 1.00 92.31 205 CYS A N 1
ATOM 1582 C CA . CYS A 1 205 ? -0.617 -9.823 -19.722 1.00 92.31 205 CYS A CA 1
ATOM 1583 C C . CYS A 1 205 ? -0.663 -11.308 -19.344 1.00 92.31 205 CYS A C 1
ATOM 1585 O O . CYS A 1 205 ? 0.358 -11.893 -18.983 1.00 92.31 205 CYS A O 1
ATOM 1587 N N . LEU A 1 206 ? -1.840 -11.931 -19.469 1.00 90.12 206 LEU A N 1
ATOM 1588 C CA . LEU A 1 206 ? -2.047 -13.355 -19.190 1.00 90.12 206 LEU A CA 1
ATOM 1589 C C . LEU A 1 206 ? -1.298 -14.256 -20.180 1.00 90.12 206 LEU A C 1
ATOM 1591 O O . LEU A 1 206 ? -0.806 -15.314 -19.799 1.00 90.12 206 LEU A O 1
ATOM 1595 N N . GLY A 1 207 ? -1.125 -13.800 -21.423 1.00 90.44 207 GLY A N 1
ATOM 1596 C CA . GLY A 1 207 ? -0.271 -14.433 -22.428 1.00 90.44 207 GLY A CA 1
ATOM 1597 C C . GLY A 1 207 ? 1.234 -14.310 -22.153 1.00 90.44 207 GLY A C 1
ATOM 1598 O O . GLY A 1 207 ? 2.036 -14.787 -22.954 1.00 90.44 207 GLY A O 1
ATOM 1599 N N . GLY A 1 208 ? 1.641 -13.662 -21.055 1.00 88.81 208 GLY A N 1
ATOM 1600 C CA . GLY A 1 208 ? 3.039 -13.569 -20.633 1.00 88.81 208 GLY A CA 1
ATOM 1601 C C . GLY A 1 208 ? 3.894 -12.631 -21.488 1.00 88.81 208 GLY A C 1
ATOM 1602 O O . GLY A 1 208 ? 5.109 -12.830 -21.584 1.00 88.81 208 GLY A O 1
ATOM 1603 N N . LYS A 1 209 ? 3.287 -11.627 -22.132 1.00 89.88 209 LYS A N 1
ATOM 1604 C CA . LYS A 1 209 ? 4.015 -10.597 -22.889 1.00 89.88 209 LYS A CA 1
ATOM 1605 C C . LYS A 1 209 ? 4.521 -9.491 -21.959 1.00 89.88 209 LYS A C 1
ATOM 1607 O O . LYS A 1 209 ? 3.890 -9.188 -20.951 1.00 89.88 209 LYS A O 1
ATOM 1612 N N . ASN A 1 210 ? 5.645 -8.873 -22.329 1.00 91.31 210 ASN A N 1
ATOM 1613 C CA . ASN A 1 210 ? 6.064 -7.600 -21.740 1.00 91.31 210 ASN A CA 1
ATOM 1614 C C . ASN A 1 210 ? 5.210 -6.493 -22.349 1.00 91.31 210 ASN A C 1
ATOM 1616 O O . ASN A 1 210 ? 5.111 -6.412 -23.575 1.00 91.31 210 ASN A O 1
ATOM 1620 N N . ILE A 1 211 ? 4.568 -5.684 -21.516 1.00 93.94 211 ILE A N 1
ATOM 1621 C CA . ILE A 1 211 ? 3.581 -4.705 -21.972 1.00 93.94 211 ILE A CA 1
ATOM 1622 C C . ILE A 1 211 ? 3.892 -3.367 -21.341 1.00 93.94 211 ILE A C 1
ATOM 1624 O O . ILE A 1 211 ? 4.138 -3.288 -20.144 1.00 93.94 211 ILE A O 1
ATOM 1628 N N . PHE A 1 212 ? 3.832 -2.336 -22.171 1.00 94.06 212 PHE A N 1
ATOM 1629 C CA . PHE A 1 212 ? 3.696 -0.962 -21.738 1.00 94.06 212 PHE A CA 1
ATOM 1630 C C . PHE A 1 212 ? 2.337 -0.460 -22.214 1.00 94.06 212 PHE A C 1
ATOM 1632 O O . PHE A 1 212 ? 2.050 -0.519 -23.413 1.00 94.06 212 PHE A O 1
ATOM 1639 N N . PHE A 1 213 ? 1.493 0.001 -21.298 1.00 93.25 213 PHE A N 1
ATOM 1640 C CA . PHE A 1 213 ? 0.230 0.636 -21.649 1.00 93.25 213 PHE A CA 1
ATOM 1641 C C . PHE A 1 213 ? 0.097 1.993 -20.972 1.00 93.25 213 PHE A C 1
ATOM 1643 O O . PHE A 1 213 ? 0.495 2.220 -19.836 1.00 93.25 213 PHE A O 1
ATOM 1650 N N . THR A 1 214 ? -0.493 2.932 -21.700 1.00 93.00 214 THR A N 1
ATOM 1651 C CA . THR A 1 214 ? -0.633 4.316 -21.259 1.00 93.00 214 THR A CA 1
ATOM 1652 C C . THR A 1 214 ? -2.015 4.846 -21.612 1.00 93.00 214 THR A C 1
ATOM 1654 O O . THR A 1 214 ? -2.825 4.179 -22.250 1.00 93.00 214 THR A O 1
ATOM 1657 N N . GLY A 1 215 ? -2.314 6.048 -21.144 1.00 89.06 215 GLY A N 1
ATOM 1658 C CA . GLY A 1 215 ? -3.560 6.740 -21.416 1.00 89.06 215 GLY A CA 1
ATOM 1659 C C . GLY A 1 215 ? -3.677 7.993 -20.566 1.00 89.06 215 GLY A C 1
ATOM 1660 O O . GLY A 1 215 ? -3.007 8.125 -19.537 1.00 89.06 215 GLY A O 1
ATOM 1661 N N . SER A 1 216 ? -4.553 8.902 -20.977 1.00 87.94 216 SER A N 1
ATOM 1662 C CA . SER A 1 216 ? -4.823 10.150 -20.263 1.00 87.94 216 SER A CA 1
ATOM 1663 C C . SER A 1 216 ? -5.291 9.918 -18.817 1.00 87.94 216 SER A C 1
ATOM 1665 O O . SER A 1 216 ? -5.620 8.803 -18.391 1.00 87.94 216 SER A O 1
ATOM 1667 N N . ALA A 1 217 ? -5.305 10.978 -18.011 1.00 82.56 217 ALA A N 1
ATOM 1668 C CA . ALA A 1 217 ? -5.915 10.917 -16.686 1.00 82.56 217 ALA A CA 1
ATOM 1669 C C . ALA A 1 217 ? -7.394 10.496 -16.803 1.00 82.56 217 ALA A C 1
ATOM 1671 O O . ALA A 1 217 ? -8.098 10.930 -17.709 1.00 82.56 217 ALA A O 1
ATOM 1672 N N . GLY A 1 218 ? -7.858 9.624 -15.904 1.00 82.50 218 GLY A N 1
ATOM 1673 C CA . GLY A 1 218 ? -9.254 9.171 -15.887 1.00 82.50 218 GLY A CA 1
ATOM 1674 C C . GLY A 1 218 ? -9.609 8.001 -16.819 1.00 82.50 218 GLY A C 1
ATOM 1675 O O . GLY A 1 218 ? -10.732 7.522 -16.747 1.00 82.50 218 GLY A O 1
ATOM 1676 N N . THR A 1 219 ? -8.680 7.452 -17.613 1.00 86.12 219 THR A N 1
ATOM 1677 C CA . THR A 1 219 ? -8.958 6.307 -18.520 1.00 86.12 219 THR A CA 1
ATOM 1678 C C . THR A 1 219 ? -9.034 4.933 -17.832 1.00 86.12 219 THR A C 1
ATOM 1680 O O . THR A 1 219 ? -9.147 3.898 -18.486 1.00 86.12 219 THR A O 1
ATOM 1683 N N . GLY A 1 220 ? -8.951 4.887 -16.499 1.00 87.12 220 GLY A N 1
ATOM 1684 C CA . GLY A 1 220 ? -9.077 3.641 -15.739 1.00 87.12 220 GLY A CA 1
ATOM 1685 C C . GLY A 1 220 ? -7.814 2.772 -15.668 1.00 87.12 220 GLY A C 1
ATOM 1686 O O . GLY A 1 220 ? -7.927 1.598 -15.327 1.00 87.12 220 GLY A O 1
ATOM 1687 N N . LYS A 1 221 ? -6.610 3.313 -15.912 1.00 89.38 221 LYS A N 1
ATOM 1688 C CA . LYS A 1 221 ? -5.334 2.563 -15.794 1.00 89.38 221 LYS A CA 1
ATOM 1689 C C . LYS A 1 221 ? -5.188 1.824 -14.460 1.00 89.38 221 LYS A C 1
ATOM 1691 O O . LYS A 1 221 ? -4.983 0.617 -14.443 1.00 89.38 221 LYS A O 1
ATOM 1696 N N . SER A 1 222 ? -5.393 2.516 -13.336 1.00 84.88 222 SER A N 1
ATOM 1697 C CA . SER A 1 222 ? -5.301 1.897 -12.005 1.00 84.88 222 SER A CA 1
ATOM 1698 C C . SER A 1 222 ? -6.398 0.851 -11.755 1.00 84.88 222 SER A C 1
ATOM 1700 O O . SER A 1 222 ? -6.204 -0.071 -10.966 1.00 84.88 222 SER A O 1
ATOM 1702 N N . PHE A 1 223 ? -7.556 0.973 -12.416 1.00 88.44 223 PHE A N 1
ATOM 1703 C CA . PHE A 1 223 ? -8.615 -0.038 -12.360 1.00 88.44 223 PHE A CA 1
ATOM 1704 C C . PHE A 1 223 ? -8.207 -1.303 -13.126 1.00 88.44 223 PHE A C 1
ATOM 1706 O O . PHE A 1 223 ? -8.313 -2.402 -12.582 1.00 88.44 223 PHE A O 1
ATOM 1713 N N . LEU A 1 224 ? -7.663 -1.143 -14.335 1.00 91.25 224 LEU A N 1
ATOM 1714 C CA . LEU A 1 224 ? -7.112 -2.241 -15.125 1.00 91.25 224 LEU A CA 1
ATOM 1715 C C . LEU A 1 224 ? -5.946 -2.929 -14.398 1.00 91.25 224 LEU A C 1
ATOM 1717 O O . LEU A 1 224 ? -5.949 -4.152 -14.285 1.00 91.25 224 LEU A O 1
ATOM 1721 N N . LEU A 1 225 ? -5.012 -2.169 -13.817 1.00 91.19 225 LEU A N 1
ATOM 1722 C CA . LEU A 1 225 ? -3.902 -2.720 -13.030 1.00 91.19 225 LEU A CA 1
ATOM 1723 C C . LEU A 1 225 ? -4.390 -3.613 -11.888 1.00 91.19 225 LEU A C 1
ATOM 1725 O O . LEU A 1 225 ? -3.880 -4.714 -11.716 1.00 91.19 225 LEU A O 1
ATOM 1729 N N . LYS A 1 226 ? -5.422 -3.200 -11.141 1.00 88.62 226 LYS A N 1
ATOM 1730 C CA . LYS A 1 226 ? -6.000 -4.034 -10.071 1.00 88.62 226 LYS A CA 1
ATOM 1731 C C . LYS A 1 226 ? -6.594 -5.340 -10.599 1.00 88.62 226 LYS A C 1
ATOM 1733 O O . LYS A 1 226 ? -6.494 -6.361 -9.923 1.00 88.62 226 LYS A O 1
ATOM 1738 N N . ARG A 1 227 ? -7.198 -5.320 -11.791 1.00 89.88 227 ARG A N 1
ATOM 1739 C CA . ARG A 1 227 ? -7.723 -6.527 -12.450 1.00 89.88 227 ARG A CA 1
ATOM 1740 C C . ARG A 1 227 ? -6.598 -7.442 -12.930 1.00 89.88 227 ARG A C 1
ATOM 1742 O O . ARG A 1 227 ? -6.700 -8.643 -12.720 1.00 89.88 227 ARG A O 1
ATOM 1749 N N . ILE A 1 228 ? -5.524 -6.885 -13.490 1.00 91.56 228 ILE A N 1
ATOM 1750 C CA . ILE A 1 228 ? -4.326 -7.637 -13.892 1.00 91.56 228 ILE A CA 1
ATOM 1751 C C . ILE A 1 228 ? -3.677 -8.295 -12.673 1.00 91.56 228 ILE A C 1
ATOM 1753 O O . ILE A 1 228 ? -3.456 -9.501 -12.682 1.00 91.56 228 ILE A O 1
ATOM 1757 N N . VAL A 1 229 ? -3.434 -7.526 -11.604 1.00 90.44 229 VAL A N 1
ATOM 1758 C CA . VAL A 1 229 ? -2.883 -8.040 -10.341 1.00 90.44 229 VAL A CA 1
ATOM 1759 C C . VAL A 1 229 ? -3.735 -9.204 -9.840 1.00 90.44 229 VAL A C 1
ATOM 1761 O O . VAL A 1 229 ? -3.185 -10.263 -9.566 1.00 90.44 229 VAL A O 1
ATOM 1764 N N . ALA A 1 230 ? -5.064 -9.045 -9.811 1.00 89.06 230 ALA A N 1
ATOM 1765 C CA . ALA A 1 230 ? -5.982 -10.081 -9.347 1.00 89.06 230 ALA A CA 1
ATOM 1766 C C . ALA A 1 230 ? -6.060 -11.328 -10.245 1.00 89.06 230 ALA A C 1
ATOM 1768 O O . ALA A 1 230 ? -6.435 -12.394 -9.759 1.00 89.06 230 ALA A O 1
ATOM 1769 N N . ALA A 1 231 ? -5.744 -11.200 -11.535 1.00 89.38 231 ALA A N 1
ATOM 1770 C CA . ALA A 1 231 ? -5.762 -12.305 -12.488 1.00 89.38 231 ALA A CA 1
ATOM 1771 C C . ALA A 1 231 ? -4.430 -13.075 -12.542 1.00 89.38 231 ALA A C 1
ATOM 1773 O O . ALA A 1 231 ? -4.407 -14.225 -12.977 1.00 89.38 231 ALA A O 1
ATOM 1774 N N . LEU A 1 232 ? -3.323 -12.462 -12.108 1.00 90.12 232 LEU A N 1
ATOM 1775 C CA . LEU A 1 232 ? -2.002 -13.086 -12.102 1.00 90.12 232 LEU A CA 1
ATOM 1776 C C . LEU A 1 232 ? -1.739 -13.885 -10.811 1.00 90.12 232 LEU A C 1
ATOM 1778 O O . LEU A 1 232 ? -2.279 -13.562 -9.750 1.00 90.12 232 LEU A O 1
ATOM 1782 N N . PRO A 1 233 ? -0.869 -14.915 -10.848 1.00 89.38 233 PRO A N 1
ATOM 1783 C CA . PRO A 1 233 ? -0.583 -15.721 -9.667 1.00 89.38 233 PRO A CA 1
ATOM 1784 C C . PRO A 1 233 ? 0.097 -14.885 -8.564 1.00 89.38 233 PRO A C 1
ATOM 1786 O O . PRO A 1 233 ? 1.160 -14.297 -8.801 1.00 89.38 233 PRO A O 1
ATOM 1789 N N . PRO A 1 234 ? -0.456 -14.844 -7.341 1.00 87.56 234 PRO A N 1
ATOM 1790 C CA . PRO A 1 234 ? -0.044 -13.885 -6.316 1.00 87.56 234 PRO A CA 1
ATOM 1791 C C . PRO A 1 234 ? 1.355 -14.145 -5.745 1.00 87.56 234 PRO A C 1
ATOM 1793 O O . PRO A 1 234 ? 2.040 -13.208 -5.347 1.00 87.56 234 PRO A O 1
ATOM 1796 N N . ASP A 1 235 ? 1.809 -15.400 -5.733 1.00 87.56 235 ASP A N 1
ATOM 1797 C CA . ASP A 1 235 ? 3.087 -15.790 -5.116 1.00 87.56 235 ASP A CA 1
ATOM 1798 C C . ASP A 1 235 ? 4.321 -15.368 -5.932 1.00 87.56 235 ASP A C 1
ATOM 1800 O O . ASP A 1 235 ? 5.441 -15.354 -5.414 1.00 87.56 235 ASP A O 1
ATOM 1804 N N . VAL A 1 236 ? 4.119 -15.035 -7.210 1.00 90.38 236 VAL A N 1
ATOM 1805 C CA . VAL A 1 236 ? 5.178 -14.679 -8.170 1.00 90.38 236 VAL A CA 1
ATOM 1806 C C . VAL A 1 236 ? 4.949 -13.314 -8.829 1.00 90.38 236 VAL A C 1
ATOM 1808 O O . VAL A 1 236 ? 5.732 -12.913 -9.690 1.00 90.38 236 VAL A O 1
ATOM 1811 N N . THR A 1 237 ? 3.896 -12.596 -8.432 1.00 92.19 237 THR A N 1
ATOM 1812 C CA . THR A 1 237 ? 3.551 -11.271 -8.960 1.00 92.19 237 THR A CA 1
ATOM 1813 C C . THR A 1 237 ? 3.906 -10.200 -7.946 1.00 92.19 237 THR A C 1
ATOM 1815 O O . THR A 1 237 ? 3.434 -10.225 -6.811 1.00 92.19 237 THR A O 1
ATOM 1818 N N . ILE A 1 238 ? 4.724 -9.236 -8.357 1.00 93.31 238 ILE A N 1
ATOM 1819 C CA . ILE A 1 238 ? 5.147 -8.119 -7.522 1.00 93.31 238 ILE A CA 1
ATOM 1820 C C . ILE A 1 238 ? 4.620 -6.822 -8.129 1.00 93.31 238 ILE A C 1
ATOM 1822 O O . ILE A 1 238 ? 5.054 -6.398 -9.198 1.00 93.31 238 ILE A O 1
ATOM 1826 N N . ALA A 1 239 ? 3.697 -6.177 -7.415 1.00 94.38 239 ALA A N 1
ATOM 1827 C CA . ALA A 1 239 ? 3.238 -4.836 -7.744 1.00 94.38 239 ALA A CA 1
ATOM 1828 C C . ALA A 1 239 ? 4.197 -3.786 -7.180 1.00 94.38 239 ALA A C 1
ATOM 1830 O O . ALA A 1 239 ? 4.538 -3.802 -5.989 1.00 94.38 239 ALA A O 1
ATOM 1831 N N . THR A 1 240 ? 4.624 -2.864 -8.037 1.00 95.62 240 THR A N 1
ATOM 1832 C CA . THR A 1 240 ? 5.483 -1.745 -7.671 1.00 95.62 240 THR A CA 1
ATOM 1833 C C . THR A 1 240 ? 4.980 -0.426 -8.235 1.00 95.62 240 THR A C 1
ATOM 1835 O O . THR A 1 240 ? 4.153 -0.404 -9.142 1.00 95.62 240 THR A O 1
ATOM 1838 N N . ALA A 1 241 ? 5.469 0.676 -7.672 1.00 95.50 241 ALA A N 1
ATOM 1839 C CA . ALA A 1 241 ? 5.275 2.008 -8.232 1.00 95.50 241 ALA A CA 1
ATOM 1840 C C . ALA A 1 241 ? 6.479 2.916 -7.949 1.00 95.50 241 ALA A C 1
ATOM 1842 O O . ALA A 1 241 ? 7.304 2.620 -7.075 1.00 95.50 241 ALA A O 1
ATOM 1843 N N . SER A 1 242 ? 6.560 4.054 -8.636 1.00 92.56 242 SER A N 1
ATOM 1844 C CA . SER A 1 242 ? 7.618 5.053 -8.419 1.00 92.56 242 SER A CA 1
ATOM 1845 C C . SER A 1 242 ? 7.560 5.710 -7.031 1.00 92.56 242 SER A C 1
ATOM 1847 O O . SER A 1 242 ? 8.598 5.932 -6.405 1.00 92.56 242 SER A O 1
ATOM 1849 N N . THR A 1 243 ? 6.356 5.949 -6.493 1.00 92.81 243 THR A N 1
ATOM 1850 C CA . THR A 1 243 ? 6.142 6.594 -5.185 1.00 92.81 243 THR A CA 1
ATOM 1851 C C . THR A 1 243 ? 5.446 5.686 -4.174 1.00 92.81 243 THR A C 1
ATOM 1853 O O . THR A 1 243 ? 4.696 4.776 -4.522 1.00 92.81 243 THR A O 1
ATOM 1856 N N . GLY A 1 244 ? 5.652 5.957 -2.879 1.00 89.50 244 GLY A N 1
ATOM 1857 C CA . GLY A 1 244 ? 5.021 5.179 -1.805 1.00 89.50 244 GLY A CA 1
ATOM 1858 C C . GLY A 1 244 ? 3.492 5.273 -1.796 1.00 89.50 244 GLY A C 1
ATOM 1859 O O . GLY A 1 244 ? 2.822 4.311 -1.438 1.00 89.50 244 GLY A O 1
ATOM 1860 N N . VAL A 1 245 ? 2.927 6.410 -2.217 1.00 90.44 245 VAL A N 1
ATOM 1861 C CA . VAL A 1 245 ? 1.468 6.590 -2.289 1.00 90.44 245 VAL A CA 1
ATOM 1862 C C . VAL A 1 245 ? 0.878 5.763 -3.432 1.00 90.44 245 VAL A C 1
ATOM 1864 O O . VAL A 1 245 ? -0.091 5.041 -3.206 1.00 90.44 245 VAL A O 1
ATOM 1867 N N . ALA A 1 246 ? 1.491 5.805 -4.620 1.00 89.12 246 ALA A N 1
ATOM 1868 C CA . ALA A 1 246 ? 1.073 4.983 -5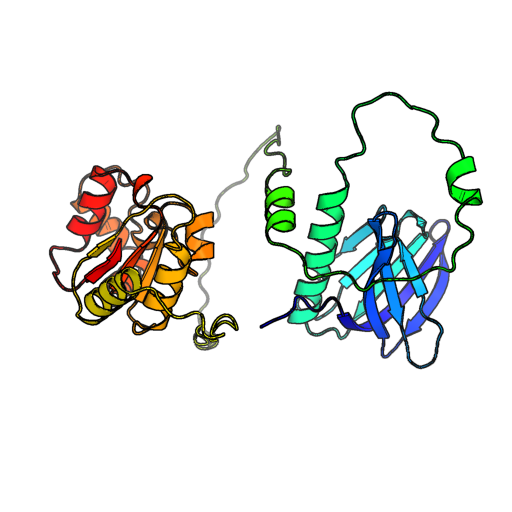.756 1.00 89.12 246 ALA A CA 1
ATOM 1869 C C . ALA A 1 246 ? 1.220 3.484 -5.449 1.00 89.12 246 ALA A C 1
ATOM 1871 O O . ALA A 1 246 ? 0.291 2.711 -5.675 1.00 89.12 246 ALA A O 1
ATOM 1872 N N . ALA A 1 247 ? 2.322 3.089 -4.801 1.00 91.81 247 ALA A N 1
ATOM 1873 C CA . ALA A 1 247 ? 2.551 1.708 -4.385 1.00 91.81 247 ALA A CA 1
ATOM 1874 C C . ALA A 1 247 ? 1.428 1.192 -3.470 1.00 91.81 247 ALA A C 1
ATOM 1876 O O . ALA A 1 247 ? 0.927 0.087 -3.668 1.00 91.81 247 ALA A O 1
ATOM 1877 N N . CYS A 1 248 ? 0.964 2.008 -2.517 1.00 88.31 248 CYS A N 1
ATOM 1878 C CA . CYS A 1 248 ? -0.177 1.651 -1.674 1.00 88.31 248 CYS A CA 1
ATOM 1879 C C . CYS A 1 248 ? -1.476 1.454 -2.474 1.00 88.31 248 CYS A C 1
ATOM 1881 O O . CYS A 1 248 ? -2.278 0.594 -2.117 1.00 88.31 248 CYS A O 1
ATOM 1883 N N . HIS A 1 249 ? -1.706 2.219 -3.546 1.00 85.06 249 HIS A N 1
ATOM 1884 C CA . HIS A 1 249 ? -2.921 2.099 -4.362 1.00 85.06 249 HIS A CA 1
ATOM 1885 C C . HIS A 1 249 ? -2.986 0.805 -5.178 1.00 85.06 249 HIS A C 1
ATOM 1887 O O . HIS A 1 249 ? -4.089 0.292 -5.397 1.00 85.06 249 HIS A O 1
ATOM 1893 N N . VAL A 1 250 ? -1.833 0.273 -5.589 1.00 85.50 250 VAL A N 1
ATOM 1894 C CA . VAL A 1 250 ? -1.714 -1.024 -6.278 1.00 85.50 250 VAL A CA 1
ATOM 1895 C C . VAL A 1 250 ? -1.459 -2.195 -5.319 1.00 85.50 250 VAL A C 1
ATOM 1897 O O . VAL A 1 250 ? -1.306 -3.326 -5.766 1.00 85.50 250 VAL A O 1
ATOM 1900 N N . GLY A 1 251 ? -1.439 -1.951 -4.001 1.00 85.69 251 GLY A N 1
ATOM 1901 C CA . GLY A 1 251 ? -1.213 -2.990 -2.987 1.00 85.69 251 GLY A CA 1
ATOM 1902 C C . GLY A 1 251 ? 0.220 -3.534 -2.967 1.00 85.69 251 GLY A C 1
ATOM 1903 O O . GLY A 1 251 ? 0.439 -4.686 -2.601 1.00 85.69 251 GLY A O 1
ATOM 1904 N N . GLY A 1 252 ? 1.184 -2.718 -3.393 1.00 91.94 252 GLY A N 1
ATOM 1905 C CA . GLY A 1 252 ? 2.569 -3.100 -3.631 1.00 91.94 252 GLY A CA 1
ATOM 1906 C C . GLY A 1 252 ? 3.593 -2.337 -2.791 1.00 91.94 252 GLY A C 1
ATOM 1907 O O . GLY A 1 252 ? 3.309 -1.810 -1.716 1.00 91.94 252 GLY A O 1
ATOM 1908 N N . THR A 1 253 ? 4.822 -2.280 -3.301 1.00 94.25 253 THR A N 1
ATOM 1909 C CA . THR A 1 253 ? 5.957 -1.558 -2.700 1.00 94.25 253 THR A CA 1
ATOM 1910 C C . THR A 1 253 ? 6.539 -0.549 -3.688 1.00 94.25 253 THR A C 1
ATOM 1912 O O . THR A 1 253 ? 6.234 -0.592 -4.872 1.00 94.25 253 THR A O 1
ATOM 1915 N N . THR A 1 254 ? 7.395 0.374 -3.257 1.00 95.06 254 THR A N 1
ATOM 1916 C CA . THR A 1 254 ? 8.109 1.213 -4.231 1.00 95.06 254 THR A CA 1
ATOM 1917 C C . THR A 1 254 ? 9.102 0.383 -5.044 1.00 95.06 254 THR A C 1
ATOM 1919 O O . THR A 1 254 ? 9.674 -0.579 -4.520 1.00 95.06 254 THR A O 1
ATOM 1922 N N . LEU A 1 255 ? 9.349 0.779 -6.297 1.00 94.06 255 LEU A N 1
ATOM 1923 C CA . LEU A 1 255 ? 10.340 0.133 -7.163 1.00 94.06 255 LEU A CA 1
ATOM 1924 C C . LEU A 1 255 ? 11.732 0.133 -6.509 1.00 94.06 255 LEU A C 1
ATOM 1926 O O . LEU A 1 255 ? 12.409 -0.887 -6.498 1.00 94.06 255 LEU A O 1
ATOM 1930 N N . HIS A 1 256 ? 12.104 1.225 -5.835 1.00 92.75 256 HIS A N 1
ATOM 1931 C CA . HIS A 1 256 ? 13.341 1.331 -5.055 1.00 92.75 256 HIS A CA 1
ATOM 1932 C C . HIS A 1 256 ? 13.439 0.288 -3.930 1.00 92.75 256 HIS A C 1
ATOM 1934 O O . HIS A 1 256 ? 14.476 -0.352 -3.750 1.00 92.75 256 HIS A O 1
ATOM 1940 N N . ALA A 1 257 ? 12.357 0.079 -3.173 1.00 92.00 257 ALA A N 1
ATOM 1941 C CA . ALA A 1 257 ? 12.328 -0.909 -2.095 1.00 92.00 257 ALA A CA 1
ATOM 1942 C C . ALA A 1 257 ? 12.280 -2.355 -2.619 1.00 92.00 257 ALA A C 1
ATOM 1944 O O . ALA A 1 257 ? 12.745 -3.268 -1.937 1.00 92.00 257 ALA A O 1
ATOM 1945 N N . PHE A 1 258 ? 11.725 -2.571 -3.814 1.00 93.06 258 PHE A N 1
ATOM 1946 C CA . PHE A 1 258 ? 11.816 -3.851 -4.515 1.00 93.06 258 PHE A CA 1
ATOM 1947 C C . PHE A 1 258 ? 13.238 -4.122 -5.020 1.00 93.06 258 PHE A C 1
ATOM 1949 O O . PHE A 1 258 ? 13.751 -5.220 -4.816 1.00 93.06 258 PHE A O 1
ATOM 1956 N N . ALA A 1 259 ? 13.878 -3.130 -5.641 1.00 91.31 259 ALA A N 1
ATOM 1957 C CA . ALA A 1 259 ? 15.210 -3.266 -6.209 1.00 91.31 259 ALA A CA 1
ATOM 1958 C C . ALA A 1 259 ? 16.283 -3.433 -5.120 1.00 91.31 259 ALA A C 1
ATOM 1960 O O . ALA A 1 259 ? 17.228 -4.191 -5.283 1.00 91.31 259 ALA A O 1
ATOM 1961 N N . GLY A 1 260 ? 16.158 -2.739 -3.984 1.00 89.94 260 GLY A N 1
ATOM 1962 C CA . GLY A 1 260 ? 17.138 -2.831 -2.894 1.00 89.94 260 GLY A CA 1
ATOM 1963 C C . GLY A 1 260 ? 18.502 -2.200 -3.209 1.00 89.94 260 GLY A C 1
ATOM 1964 O O . GLY A 1 260 ? 19.414 -2.268 -2.384 1.00 89.94 260 GLY A O 1
ATOM 1965 N N . ILE A 1 261 ? 18.630 -1.536 -4.360 1.00 88.19 261 ILE A N 1
ATOM 1966 C CA . ILE A 1 261 ? 19.868 -0.910 -4.845 1.00 88.19 261 ILE A CA 1
ATOM 1967 C C . ILE A 1 261 ? 20.074 0.523 -4.322 1.00 88.19 261 ILE A C 1
ATOM 1969 O O . ILE A 1 261 ? 21.095 1.145 -4.591 1.00 88.19 261 ILE A O 1
ATOM 1973 N N . GLY A 1 262 ? 19.139 1.048 -3.523 1.00 86.00 262 GLY A N 1
ATOM 1974 C CA . GLY A 1 262 ? 19.181 2.431 -3.042 1.00 86.00 262 GLY A CA 1
ATOM 1975 C C . GLY A 1 262 ? 18.720 3.415 -4.113 1.00 86.00 262 GLY A C 1
ATOM 1976 O O . GLY A 1 262 ? 17.737 3.148 -4.793 1.00 86.00 262 GLY A O 1
ATOM 1977 N N . ASP A 1 263 ? 19.423 4.535 -4.242 1.00 84.31 263 ASP A N 1
ATOM 1978 C CA . ASP A 1 263 ? 19.217 5.565 -5.271 1.00 84.31 263 ASP A CA 1
ATOM 1979 C C . ASP A 1 263 ? 19.804 5.181 -6.644 1.00 84.31 263 ASP A C 1
ATOM 1981 O O . ASP A 1 263 ? 19.722 5.955 -7.591 1.00 84.31 263 ASP A O 1
ATOM 1985 N N . GLY A 1 264 ? 20.409 3.993 -6.767 1.00 83.25 264 GLY A N 1
ATOM 1986 C CA . GLY A 1 264 ? 21.053 3.549 -8.005 1.00 83.25 264 GLY A CA 1
ATOM 1987 C C . GLY A 1 264 ? 22.385 4.251 -8.295 1.00 83.25 264 GLY A C 1
ATOM 1988 O O . GLY A 1 264 ? 22.901 4.144 -9.414 1.00 83.25 264 GLY A O 1
ATOM 1989 N N . SER A 1 265 ? 22.957 4.958 -7.313 1.00 82.69 265 SER A N 1
ATOM 1990 C CA . SER A 1 265 ? 24.295 5.539 -7.417 1.00 82.69 265 SER A CA 1
ATOM 1991 C C . SER A 1 265 ? 25.370 4.449 -7.295 1.00 82.69 265 SER A C 1
ATOM 1993 O O . SER A 1 265 ? 25.340 3.614 -6.392 1.00 82.69 265 SER A O 1
ATOM 1995 N N . GLY A 1 266 ? 26.320 4.431 -8.233 1.00 84.44 266 GLY A N 1
ATOM 1996 C CA . GLY A 1 266 ? 27.402 3.440 -8.283 1.00 84.44 266 GLY A CA 1
ATOM 1997 C C . GLY A 1 266 ? 27.394 2.561 -9.534 1.00 84.44 266 GLY A C 1
ATOM 1998 O O . GLY A 1 266 ? 26.549 2.715 -10.423 1.00 84.44 266 GLY A O 1
ATOM 1999 N N . THR A 1 267 ? 28.385 1.668 -9.603 1.00 88.69 267 THR A N 1
ATOM 2000 C CA . THR A 1 267 ? 28.556 0.702 -10.695 1.00 88.69 267 THR A CA 1
ATOM 2001 C C . THR A 1 267 ? 27.564 -0.448 -10.565 1.00 88.69 267 THR A C 1
ATOM 2003 O O . THR A 1 267 ? 27.050 -0.724 -9.476 1.00 88.69 267 THR A O 1
ATOM 2006 N N . LEU A 1 268 ? 27.283 -1.128 -11.676 1.00 86.19 268 LEU A N 1
ATOM 2007 C CA . LEU A 1 268 ? 26.312 -2.217 -11.708 1.00 86.19 268 LEU A CA 1
ATOM 2008 C C . LEU A 1 268 ? 26.679 -3.331 -10.716 1.00 86.19 268 LEU A C 1
ATOM 2010 O O . LEU A 1 268 ? 25.813 -3.813 -9.992 1.00 86.19 268 LEU A O 1
ATOM 2014 N N . GLU A 1 269 ? 27.964 -3.669 -10.612 1.00 86.69 269 GLU A N 1
ATOM 2015 C CA . GLU A 1 269 ? 28.487 -4.717 -9.730 1.00 86.69 269 GLU A CA 1
ATOM 2016 C C . GLU A 1 269 ? 28.168 -4.415 -8.262 1.00 86.69 269 GLU A C 1
ATOM 2018 O O . GLU A 1 269 ? 27.652 -5.269 -7.538 1.00 86.69 269 GLU A O 1
ATOM 2023 N N . HIS A 1 270 ? 28.387 -3.170 -7.828 1.00 87.75 270 HIS A N 1
ATOM 2024 C CA . HIS A 1 270 ? 28.088 -2.748 -6.461 1.00 87.75 270 HIS A CA 1
ATOM 2025 C C . HIS A 1 270 ? 26.585 -2.774 -6.156 1.00 87.75 270 HIS A C 1
ATOM 2027 O O . HIS A 1 270 ? 26.182 -3.145 -5.048 1.00 87.75 270 HIS A O 1
ATOM 2033 N N . LEU A 1 271 ? 25.742 -2.399 -7.122 1.00 87.81 271 LEU A N 1
ATOM 2034 C CA . LEU A 1 271 ? 24.286 -2.439 -6.965 1.00 87.81 271 LEU A CA 1
ATOM 2035 C C . LEU A 1 271 ? 23.780 -3.886 -6.874 1.00 87.81 271 LEU A C 1
ATOM 2037 O O . LEU A 1 271 ? 22.981 -4.193 -5.983 1.00 87.81 271 LEU A O 1
ATOM 2041 N N . CYS A 1 272 ? 24.297 -4.783 -7.719 1.00 85.44 272 CYS A N 1
ATOM 2042 C CA . CYS A 1 272 ? 24.029 -6.221 -7.663 1.00 85.44 272 CYS A CA 1
ATOM 2043 C C . CYS A 1 272 ? 24.410 -6.809 -6.306 1.00 85.44 272 CYS A C 1
ATOM 2045 O O . CYS A 1 272 ? 23.583 -7.438 -5.644 1.00 85.44 272 CYS A O 1
ATOM 2047 N N . GLU A 1 273 ? 25.644 -6.572 -5.856 1.00 86.25 273 GLU A N 1
ATOM 2048 C CA . GLU A 1 273 ? 26.111 -7.054 -4.559 1.00 86.25 273 GLU A CA 1
ATOM 2049 C C . GLU A 1 273 ? 25.224 -6.562 -3.420 1.00 86.25 273 GLU A C 1
ATOM 2051 O O . GLU A 1 273 ? 24.882 -7.325 -2.516 1.00 86.25 273 GLU A O 1
ATOM 2056 N N . ARG A 1 274 ? 24.833 -5.286 -3.452 1.00 86.81 274 ARG A N 1
ATOM 2057 C CA . ARG A 1 274 ? 23.963 -4.694 -2.438 1.00 86.81 274 ARG A CA 1
ATOM 2058 C C . ARG A 1 274 ? 22.590 -5.364 -2.412 1.00 86.81 274 ARG A C 1
ATOM 2060 O O . ARG A 1 274 ? 22.117 -5.707 -1.327 1.00 86.81 274 ARG A O 1
ATOM 2067 N N . ALA A 1 275 ? 21.972 -5.577 -3.572 1.00 86.44 275 ALA A N 1
ATOM 2068 C CA . ALA A 1 275 ? 20.689 -6.268 -3.670 1.00 86.44 275 ALA A CA 1
ATOM 2069 C C . ALA A 1 275 ? 20.789 -7.723 -3.179 1.00 86.44 275 ALA A C 1
ATOM 2071 O O . ALA A 1 275 ? 19.935 -8.177 -2.414 1.00 86.44 275 ALA A O 1
ATOM 2072 N N . MET A 1 276 ? 21.860 -8.438 -3.542 1.00 85.56 276 MET A N 1
ATOM 2073 C CA . MET A 1 276 ? 22.076 -9.836 -3.150 1.00 85.56 276 MET A CA 1
ATOM 2074 C C . MET A 1 276 ? 22.428 -10.007 -1.667 1.00 85.56 276 MET A C 1
ATOM 2076 O O . MET A 1 276 ? 22.014 -10.990 -1.051 1.00 85.56 276 MET A O 1
ATOM 2080 N N . LYS A 1 277 ? 23.115 -9.031 -1.057 1.00 88.62 277 LYS A N 1
ATOM 2081 C CA . LYS A 1 277 ? 23.399 -8.995 0.392 1.00 88.62 277 LYS A CA 1
ATOM 2082 C C . LYS A 1 277 ? 22.133 -8.856 1.242 1.00 88.62 277 LYS A C 1
ATOM 2084 O O . LYS A 1 277 ? 22.179 -9.143 2.437 1.00 88.62 277 LYS A O 1
ATOM 2089 N N . LEU A 1 278 ? 21.008 -8.429 0.660 1.00 88.19 278 LEU A N 1
ATOM 2090 C CA . LEU A 1 278 ? 19.715 -8.312 1.334 1.00 88.19 278 LEU A CA 1
ATOM 2091 C C . LEU A 1 278 ? 18.867 -9.575 1.080 1.00 88.19 278 LEU A C 1
ATOM 2093 O O . LEU A 1 278 ? 18.263 -9.699 0.012 1.00 88.19 278 LEU A O 1
ATOM 2097 N N . PRO A 1 279 ? 18.714 -10.494 2.060 1.00 87.56 279 PRO A N 1
ATOM 2098 C CA . PRO A 1 279 ? 18.078 -11.795 1.821 1.00 87.56 279 PRO A CA 1
ATOM 2099 C C . PRO A 1 279 ? 16.635 -11.689 1.316 1.00 87.56 279 PRO A C 1
ATOM 2101 O O . PRO A 1 279 ? 16.219 -12.455 0.448 1.00 87.56 279 PRO A O 1
ATOM 2104 N N . LEU A 1 280 ? 15.880 -10.709 1.827 1.00 88.25 280 LEU A N 1
ATOM 2105 C CA . LEU A 1 280 ? 14.495 -10.458 1.421 1.00 88.25 280 LEU A CA 1
ATOM 2106 C C . LEU A 1 280 ? 14.391 -9.943 -0.020 1.00 88.25 280 LEU A C 1
ATOM 2108 O O . LEU A 1 280 ? 13.454 -10.306 -0.727 1.00 88.25 280 LEU A O 1
ATOM 2112 N N . VAL A 1 281 ? 15.339 -9.111 -0.459 1.00 89.69 281 VAL A N 1
ATOM 2113 C CA . VAL A 1 281 ? 15.386 -8.583 -1.832 1.00 89.69 281 VAL A CA 1
ATOM 2114 C C . VAL A 1 281 ? 15.778 -9.703 -2.785 1.00 89.69 281 VAL A C 1
ATOM 2116 O O . VAL A 1 281 ? 15.027 -10.002 -3.710 1.00 89.69 281 VAL A O 1
ATOM 2119 N N . ALA A 1 282 ? 16.865 -10.417 -2.485 1.00 87.38 282 ALA A N 1
ATOM 2120 C CA . ALA A 1 282 ? 17.312 -11.562 -3.270 1.00 87.38 282 ALA A CA 1
ATOM 2121 C C . ALA A 1 282 ? 16.220 -12.641 -3.407 1.00 87.38 282 ALA A C 1
ATOM 2123 O O . ALA A 1 282 ? 16.052 -13.232 -4.472 1.00 87.38 282 ALA A O 1
ATOM 2124 N N . GLN A 1 283 ? 15.451 -12.906 -2.342 1.00 88.62 283 GLN A N 1
ATOM 2125 C CA . GLN A 1 283 ? 14.324 -13.840 -2.396 1.00 88.62 283 GLN A CA 1
ATOM 2126 C C . GLN A 1 283 ? 13.187 -13.320 -3.283 1.00 88.62 283 GLN A C 1
ATOM 2128 O O . GLN A 1 283 ? 12.623 -14.102 -4.048 1.00 88.62 283 GLN A O 1
ATOM 2133 N N . LYS A 1 284 ? 12.846 -12.027 -3.196 1.00 89.12 284 LYS A N 1
ATOM 2134 C CA . LYS A 1 284 ? 11.837 -11.409 -4.068 1.00 89.12 284 LYS A CA 1
ATOM 2135 C C . LYS A 1 284 ? 12.253 -11.488 -5.531 1.00 89.12 284 LYS A C 1
ATOM 2137 O O . LYS A 1 284 ? 11.438 -11.901 -6.343 1.00 89.12 284 LYS A O 1
ATOM 2142 N N . TRP A 1 285 ? 13.505 -11.172 -5.854 1.00 88.94 285 TRP A N 1
ATOM 2143 C CA . TRP A 1 285 ? 14.023 -11.231 -7.223 1.00 88.94 285 TRP A CA 1
ATOM 2144 C C . TRP A 1 285 ? 13.948 -12.645 -7.802 1.00 88.94 285 TRP A C 1
ATOM 2146 O O . TRP A 1 285 ? 13.444 -12.825 -8.906 1.00 88.94 285 TRP A O 1
ATOM 2156 N N . ARG A 1 286 ? 14.339 -13.659 -7.015 1.00 87.25 286 ARG A N 1
ATOM 2157 C CA . ARG A 1 286 ? 14.259 -15.077 -7.409 1.00 87.25 286 ARG A CA 1
ATOM 2158 C C . ARG A 1 286 ? 12.831 -15.596 -7.590 1.00 87.25 286 ARG A C 1
ATOM 2160 O O . ARG A 1 286 ? 12.614 -16.493 -8.396 1.00 87.25 286 ARG A O 1
ATOM 2167 N N . LYS A 1 287 ? 11.870 -15.093 -6.809 1.00 89.62 287 LYS A N 1
ATOM 2168 C CA . LYS A 1 287 ? 10.459 -15.514 -6.886 1.00 89.62 287 LYS A CA 1
ATOM 2169 C C . LYS A 1 287 ? 9.655 -14.746 -7.933 1.00 89.62 287 LYS A C 1
ATOM 2171 O O . LYS A 1 287 ? 8.660 -15.272 -8.422 1.00 89.62 287 LYS A O 1
ATOM 2176 N N . CYS A 1 288 ? 10.047 -13.511 -8.235 1.00 90.56 288 CYS A N 1
ATOM 2177 C CA . CYS A 1 288 ? 9.326 -12.639 -9.148 1.00 90.56 288 CYS A CA 1
ATOM 2178 C C . CYS A 1 288 ? 9.319 -13.231 -10.563 1.00 90.56 288 CYS A C 1
ATOM 2180 O O . CYS A 1 288 ? 10.371 -13.487 -11.142 1.00 90.56 288 CYS A O 1
ATOM 2182 N N . LYS A 1 289 ? 8.120 -13.431 -11.112 1.00 91.12 289 LYS A N 1
ATOM 2183 C CA . LYS A 1 289 ? 7.884 -13.745 -12.529 1.00 91.12 289 LYS A CA 1
ATOM 2184 C C . LYS A 1 289 ? 7.125 -12.631 -13.234 1.00 91.12 289 LYS A C 1
ATOM 2186 O O . LYS A 1 289 ? 7.311 -12.448 -14.430 1.00 91.12 289 LYS A O 1
ATOM 2191 N N . HIS A 1 290 ? 6.297 -11.884 -12.507 1.00 92.81 290 HIS A N 1
ATOM 2192 C CA . HIS A 1 290 ? 5.558 -10.745 -13.039 1.00 92.81 290 HIS A CA 1
ATOM 2193 C C . HIS A 1 290 ? 5.907 -9.499 -12.230 1.00 92.81 290 HIS A C 1
ATOM 2195 O O . HIS A 1 290 ? 5.620 -9.443 -11.033 1.00 92.81 290 HIS A O 1
ATOM 2201 N N . LEU A 1 291 ? 6.528 -8.514 -12.876 1.00 94.12 291 LEU A N 1
ATOM 2202 C CA . LEU A 1 291 ? 6.848 -7.226 -12.269 1.00 94.12 291 LEU A CA 1
ATOM 2203 C C . LEU A 1 291 ? 5.916 -6.167 -12.846 1.00 94.12 291 LEU A C 1
ATOM 2205 O O . LEU A 1 291 ? 5.958 -5.894 -14.042 1.00 94.12 291 LEU A O 1
ATOM 2209 N N . ILE A 1 292 ? 5.088 -5.575 -11.993 1.00 94.75 292 ILE A N 1
ATOM 2210 C CA . ILE A 1 292 ? 4.173 -4.498 -12.369 1.00 94.75 292 ILE A CA 1
ATOM 2211 C C . ILE A 1 292 ? 4.755 -3.172 -11.879 1.00 94.75 292 ILE A C 1
ATOM 2213 O O . ILE A 1 292 ? 5.169 -3.100 -10.719 1.00 94.75 292 ILE A O 1
ATOM 2217 N N . ILE A 1 293 ? 4.791 -2.135 -12.718 1.00 94.56 293 ILE A N 1
ATOM 2218 C CA . ILE A 1 293 ? 5.360 -0.822 -12.373 1.00 94.56 293 ILE A CA 1
ATOM 2219 C C . ILE A 1 293 ? 4.367 0.295 -12.711 1.00 94.56 293 ILE A C 1
ATOM 2221 O O . ILE A 1 293 ? 4.304 0.747 -13.845 1.00 94.56 293 ILE A O 1
ATOM 2225 N N . ASP A 1 294 ? 3.628 0.775 -11.710 1.00 93.62 294 ASP A N 1
ATOM 2226 C CA . ASP A 1 294 ? 2.750 1.943 -11.859 1.00 93.62 294 ASP A CA 1
ATOM 2227 C C . ASP A 1 294 ? 3.544 3.261 -11.768 1.00 93.62 294 ASP A C 1
ATOM 2229 O O . ASP A 1 294 ? 4.584 3.347 -11.101 1.00 93.62 294 ASP A O 1
ATOM 2233 N N . GLU A 1 295 ? 3.028 4.313 -12.405 1.00 92.31 295 GLU A N 1
ATOM 2234 C CA . GLU A 1 295 ? 3.643 5.649 -12.455 1.00 92.31 295 GLU A CA 1
ATOM 2235 C C . GLU A 1 295 ? 5.106 5.628 -12.946 1.00 92.31 295 GLU A C 1
ATOM 2237 O O . GLU A 1 295 ? 5.989 6.281 -12.372 1.00 92.31 295 GLU A O 1
ATOM 2242 N N . ILE A 1 296 ? 5.369 4.868 -14.020 1.00 91.69 296 ILE A N 1
ATOM 2243 C CA . ILE A 1 296 ? 6.704 4.735 -14.630 1.00 91.69 296 ILE A CA 1
ATOM 2244 C C . ILE A 1 296 ? 7.289 6.068 -15.105 1.00 91.69 296 ILE A C 1
ATOM 2246 O O . ILE A 1 296 ? 8.502 6.230 -15.140 1.00 91.69 296 ILE A O 1
ATOM 2250 N N . SER A 1 297 ? 6.438 7.043 -15.430 1.00 90.06 297 SER A N 1
ATOM 2251 C CA . SER A 1 297 ? 6.842 8.376 -15.894 1.00 90.06 297 SER A CA 1
ATOM 2252 C C . SER A 1 297 ? 7.743 9.117 -14.900 1.00 90.06 297 SER A C 1
ATOM 2254 O O . SER A 1 297 ? 8.461 10.030 -15.295 1.00 90.06 297 SER A O 1
ATOM 2256 N N . MET A 1 298 ? 7.715 8.733 -13.620 1.00 90.44 298 MET A N 1
ATOM 2257 C CA . MET A 1 298 ? 8.561 9.308 -12.570 1.00 90.44 298 MET A CA 1
ATOM 2258 C C . MET A 1 298 ? 9.844 8.501 -12.310 1.00 90.44 298 MET A C 1
ATOM 2260 O O . MET A 1 298 ? 10.571 8.807 -11.364 1.00 90.44 298 MET A O 1
ATOM 2264 N N . VAL A 1 299 ? 10.101 7.439 -13.075 1.00 90.12 299 VAL A N 1
ATOM 2265 C CA . VAL A 1 299 ? 11.295 6.598 -12.939 1.00 90.12 299 VAL A CA 1
ATOM 2266 C C . VAL A 1 299 ? 12.348 7.059 -13.940 1.00 90.12 299 VAL A C 1
ATOM 2268 O O . VAL A 1 299 ? 12.089 7.130 -15.137 1.00 90.12 299 VAL A O 1
ATOM 2271 N N . ASP A 1 300 ? 13.547 7.350 -13.440 1.00 90.38 300 ASP A N 1
ATOM 2272 C CA . ASP A 1 300 ? 14.693 7.685 -14.282 1.00 90.38 300 ASP A CA 1
ATOM 2273 C C . ASP A 1 300 ? 15.119 6.492 -15.156 1.00 90.38 300 ASP A C 1
ATOM 2275 O O . ASP A 1 300 ? 15.153 5.347 -14.694 1.00 90.38 300 ASP A O 1
ATOM 2279 N N . GLY A 1 301 ? 15.477 6.766 -16.413 1.00 89.62 301 GLY A N 1
ATOM 2280 C CA . GLY A 1 301 ? 15.863 5.734 -17.378 1.00 89.62 301 GLY A CA 1
ATOM 2281 C C . GLY A 1 301 ? 17.119 4.965 -16.963 1.00 89.62 301 GLY A C 1
ATOM 2282 O O . GLY A 1 301 ? 17.157 3.742 -17.086 1.00 89.62 301 GLY A O 1
ATOM 2283 N N . GLY A 1 302 ? 18.110 5.651 -16.386 1.00 89.50 302 GLY A N 1
ATOM 2284 C CA . GLY A 1 302 ? 19.329 5.014 -15.891 1.00 89.50 302 GLY A CA 1
ATOM 2285 C C . GLY A 1 302 ? 19.063 4.139 -14.666 1.00 89.50 302 GLY A C 1
ATOM 2286 O O . GLY A 1 302 ? 19.606 3.038 -14.553 1.00 89.50 302 GLY A O 1
ATOM 2287 N N . PHE A 1 303 ? 18.189 4.582 -13.758 1.00 89.81 303 PHE A N 1
ATOM 2288 C CA . PHE A 1 303 ? 17.736 3.744 -12.643 1.00 89.81 303 PHE A CA 1
ATOM 2289 C C . PHE A 1 303 ? 16.983 2.495 -13.128 1.00 89.81 303 PHE A C 1
ATOM 2291 O O . PHE A 1 303 ? 17.214 1.393 -12.616 1.00 89.81 303 PHE A O 1
ATOM 2298 N N . PHE A 1 304 ? 16.093 2.657 -14.112 1.00 89.62 304 PHE A N 1
ATOM 2299 C CA . PHE A 1 304 ? 15.367 1.551 -14.728 1.00 89.62 304 PHE A CA 1
ATOM 2300 C C . PHE A 1 304 ? 16.356 0.532 -15.302 1.00 89.62 304 PHE A C 1
ATOM 2302 O O . PHE A 1 304 ? 16.381 -0.610 -14.846 1.00 89.62 304 PHE A O 1
ATOM 2309 N N . GLU A 1 305 ? 17.245 0.953 -16.201 1.00 88.75 305 GLU A N 1
ATOM 2310 C CA . GLU A 1 305 ? 18.234 0.080 -16.841 1.00 88.75 305 GLU A CA 1
ATOM 2311 C C . GLU A 1 305 ? 19.090 -0.677 -15.820 1.00 88.75 305 GLU A C 1
ATOM 2313 O O . GLU A 1 305 ? 19.186 -1.901 -15.885 1.00 88.75 305 GLU A O 1
ATOM 2318 N N . LYS A 1 306 ? 19.618 0.013 -14.803 1.00 88.62 306 LYS A N 1
ATOM 2319 C CA . LYS A 1 306 ? 20.398 -0.616 -13.727 1.00 88.62 306 LYS A CA 1
ATOM 2320 C C . LYS A 1 306 ? 19.604 -1.659 -12.946 1.00 88.62 306 LYS A C 1
ATOM 2322 O O . LYS A 1 306 ? 20.159 -2.692 -12.586 1.00 88.62 306 LYS A O 1
ATOM 2327 N N . THR A 1 307 ? 18.318 -1.419 -12.688 1.00 85.81 307 THR A N 1
ATOM 2328 C CA . THR A 1 307 ? 17.455 -2.378 -11.977 1.00 85.81 307 THR A CA 1
ATOM 2329 C C . THR A 1 307 ? 17.294 -3.675 -12.772 1.00 85.81 307 THR A C 1
ATOM 2331 O O . THR A 1 307 ? 17.396 -4.761 -12.202 1.00 85.81 307 THR A O 1
ATOM 2334 N N . PHE A 1 308 ? 17.081 -3.577 -14.087 1.00 83.56 308 PHE A N 1
ATOM 2335 C CA . PHE A 1 308 ? 16.932 -4.749 -14.957 1.00 83.56 308 PHE A CA 1
ATOM 2336 C C . PHE A 1 308 ? 18.268 -5.434 -15.255 1.00 83.56 308 PHE A C 1
ATOM 2338 O O . PHE A 1 308 ? 18.337 -6.664 -15.237 1.00 83.56 308 PHE A O 1
ATOM 2345 N N . ALA A 1 309 ? 19.337 -4.664 -15.456 1.00 82.69 309 ALA A N 1
ATOM 2346 C CA . ALA A 1 309 ? 20.683 -5.187 -15.646 1.00 82.69 309 ALA A CA 1
ATOM 2347 C C . ALA A 1 309 ? 21.164 -5.945 -14.402 1.00 82.69 309 ALA A C 1
ATOM 2349 O O . ALA A 1 309 ? 21.759 -7.017 -14.520 1.00 82.69 309 ALA A O 1
ATOM 2350 N N . ALA A 1 310 ? 20.835 -5.449 -13.203 1.00 74.50 310 ALA A N 1
ATOM 2351 C CA . ALA A 1 310 ? 21.261 -6.075 -11.959 1.00 74.50 310 ALA A CA 1
ATOM 2352 C C . ALA A 1 310 ? 20.633 -7.457 -11.733 1.00 74.50 310 ALA A C 1
ATOM 2354 O O . ALA A 1 310 ? 21.220 -8.315 -11.076 1.00 74.50 310 ALA A O 1
ATOM 2355 N N . ASN A 1 311 ? 19.463 -7.708 -12.322 1.00 71.88 311 ASN A N 1
ATOM 2356 C CA . ASN A 1 311 ? 18.816 -9.017 -12.306 1.00 71.88 311 ASN A CA 1
ATOM 2357 C C . ASN A 1 311 ? 19.505 -10.054 -13.230 1.00 71.88 311 ASN A C 1
ATOM 2359 O O . ASN A 1 311 ? 19.095 -11.213 -13.277 1.00 71.88 311 ASN A O 1
ATOM 2363 N N . GLY A 1 312 ? 20.564 -9.669 -13.954 1.00 60.44 312 GLY A N 1
ATOM 2364 C CA . GLY A 1 312 ? 21.472 -10.603 -14.622 1.00 60.44 312 GLY A CA 1
ATOM 2365 C C . GLY A 1 312 ? 20.900 -11.268 -15.872 1.00 60.44 312 GLY A C 1
ATOM 2366 O O . GLY A 1 312 ? 21.010 -12.481 -16.021 1.00 60.44 312 GLY A O 1
ATOM 2367 N N . ASN A 1 313 ? 20.270 -10.492 -16.764 1.00 52.88 313 ASN A N 1
ATOM 2368 C CA . ASN A 1 313 ? 19.744 -10.940 -18.067 1.00 52.88 313 ASN A CA 1
ATOM 2369 C C . ASN A 1 313 ? 18.763 -12.133 -18.015 1.00 52.88 313 ASN A C 1
ATOM 2371 O O . ASN A 1 313 ? 18.435 -12.738 -19.038 1.00 52.88 313 ASN A O 1
ATOM 2375 N N . ASN A 1 314 ? 18.270 -12.471 -16.822 1.00 50.34 314 ASN A N 1
ATOM 2376 C CA . ASN A 1 314 ? 17.339 -13.559 -16.607 1.00 50.34 314 ASN A CA 1
ATOM 2377 C C . ASN A 1 314 ? 15.987 -13.156 -17.210 1.00 50.34 314 ASN A C 1
ATOM 2379 O O . ASN A 1 314 ? 15.209 -12.418 -16.604 1.00 50.34 314 ASN A O 1
ATOM 2383 N N . SER A 1 315 ? 15.718 -13.625 -18.430 1.00 55.56 315 SER A N 1
ATOM 2384 C CA . SER A 1 315 ? 14.565 -13.261 -19.272 1.00 55.56 315 SER A CA 1
ATOM 2385 C C . SER A 1 315 ? 13.207 -13.744 -18.730 1.00 55.56 315 SER A C 1
ATOM 2387 O O . SER A 1 315 ? 12.215 -13.816 -19.461 1.00 55.56 315 SER A O 1
ATOM 2389 N N . SER A 1 316 ? 13.161 -14.132 -17.455 1.00 68.06 316 SER A N 1
ATOM 2390 C CA . SER A 1 316 ? 12.003 -14.719 -16.788 1.00 68.06 316 SER A CA 1
ATOM 2391 C C . SER A 1 316 ? 11.021 -13.683 -16.250 1.00 68.06 316 SER A C 1
ATOM 2393 O O . SER A 1 316 ? 9.845 -14.014 -16.098 1.00 68.06 316 SER A O 1
ATOM 2395 N N . TRP A 1 317 ? 11.456 -12.442 -15.998 1.00 80.81 317 TRP A N 1
ATOM 2396 C CA . TRP A 1 317 ? 10.533 -11.378 -15.606 1.00 80.81 317 TRP A CA 1
ATOM 2397 C C . TRP A 1 317 ? 9.672 -10.975 -16.799 1.00 80.81 317 TRP A C 1
ATOM 2399 O O . TRP A 1 317 ? 10.176 -10.582 -17.852 1.00 80.81 317 TRP A O 1
ATOM 2409 N N . LYS A 1 318 ? 8.357 -11.065 -16.617 1.00 85.00 318 LYS A N 1
ATOM 2410 C CA . LYS A 1 318 ? 7.375 -10.422 -17.480 1.00 85.00 318 LYS A CA 1
ATOM 2411 C C . LYS A 1 318 ? 7.027 -9.076 -16.872 1.00 85.00 318 LYS A C 1
ATOM 2413 O O . LYS A 1 318 ? 6.444 -9.018 -15.787 1.00 85.00 318 LYS A O 1
ATOM 2418 N N . THR A 1 319 ? 7.436 -8.012 -17.546 1.00 82.00 319 THR A N 1
ATOM 2419 C CA . THR A 1 319 ? 7.267 -6.644 -17.063 1.00 82.00 319 THR A CA 1
ATOM 2420 C C . THR A 1 319 ? 5.990 -6.052 -17.633 1.00 82.00 319 THR A C 1
ATOM 2422 O O . THR A 1 319 ? 5.766 -6.080 -18.843 1.00 82.00 319 THR A O 1
ATOM 2425 N N . ILE A 1 320 ? 5.161 -5.515 -16.747 1.00 86.75 320 ILE A N 1
ATOM 2426 C CA . ILE A 1 320 ? 3.913 -4.835 -17.070 1.00 86.75 320 ILE A CA 1
ATOM 2427 C C . ILE A 1 320 ? 4.045 -3.412 -16.537 1.00 86.75 320 ILE A C 1
ATOM 2429 O O . ILE A 1 320 ? 4.163 -3.200 -15.330 1.00 86.75 320 ILE A O 1
ATOM 2433 N N . VAL A 1 321 ? 4.074 -2.455 -17.452 1.00 83.50 321 VAL A N 1
ATOM 2434 C CA . VAL A 1 321 ? 4.301 -1.036 -17.187 1.00 83.50 321 VAL A CA 1
ATOM 2435 C C . VAL A 1 321 ? 3.064 -0.246 -17.583 1.00 83.50 321 VAL A C 1
ATOM 2437 O O . VAL A 1 321 ? 2.591 -0.446 -18.725 1.00 83.50 321 VAL A O 1
#

pLDDT: mean 73.28, std 22.26, range [27.55, 95.62]

Radius of gyration: 26.19 Å; chains: 1; bounding box: 67×58×68 Å

InterPro domains:
  IPR010285 DNA helicase Pif1-like, DEAD-box helicase domain [PF05970] (194-306)
  IPR027417 P-loop containing nucleoside triphosphate hydrolase [G3DSA:3.40.50.300] (155-319)
  IPR027417 P-loop containing nucleoside triphosphate hydrolase [SSF52540] (190-306)
  IPR051055 PIF1 DNA helicase [PTHR47642] (178-306)
  IPR057437 PIF1/LRR1, pleckstrin homology domain [PF25344] (8-116)

Foldseek 3Di:
DDFLPLKWWFKKKKFADDPRDTPDIDTDRIWIWGWFAFPVRWIWIWIDDPVDDIDIATLPPKDKACPCLVQQWIWIQRPVRSMIMITHPIDSVSSVSNVVQSVLSVLLPPPVPDDDDDDDPDPVVVPPPPDDGDTDHDDGDDPVSVVVSVVPDDPDDDDDDDDDDDDDDDDDDDDDDDPDPPDDPDPVPPDDDDDPVLVVLLVCVVVLAQDDDDDDPPPCPLVSLLVSCVVDDVQAAAEEECDQVVQVSSVHYHPCVLLQQHPLPDDLVSSLVRQVVDVVSVVNLVRHQEYEYPPCVNPDPSNVVSSCVSSPPPPRYRYYD